Protein AF-A0A1W6MYZ0-F1 (afdb_monomer_lite)

Radius of gyration: 32.76 Å; chains: 1; bounding box: 99×48×84 Å

Secondary structure (DSSP, 8-state):
---------------------TT---THHHHHHHHHHHHHHHHHHHHHHHHH-GGGGS-EEE-HHHHHHHHHTT--HHHHHHHHTT-HHHHHHHHHHHHHHHHHHHHHHHHHHHHHHT--S--S--SHHHHHHHHHHHHHHHHGGG--HHHHHHHHHHHHHHHTT--PPPSSSS----EEE-HHHHHHHHHHHHHHHHHHHHHHHHHHHHHHHHHHHHTTSSPPPP--TTTTTHHHHHHHHHHHHHHSPPPPPPPP------------PPP-----HHHHHHHHHT--TT--HHHHHHHHHHHHHHHSGGGT--HHHHHHHHHHHHHHHH--

Structure (mmCIF, N/CA/C/O backbone):
data_AF-A0A1W6MYZ0-F1
#
_entry.id   AF-A0A1W6MYZ0-F1
#
loop_
_atom_site.group_PDB
_atom_site.id
_atom_site.type_symbol
_atom_site.label_atom_id
_atom_site.label_alt_id
_atom_site.label_comp_id
_atom_site.label_asym_id
_atom_site.label_entity_id
_atom_site.label_seq_id
_atom_site.pdbx_PDB_ins_code
_atom_site.Cartn_x
_atom_site.Cartn_y
_atom_site.Cartn_z
_atom_site.occupancy
_atom_site.B_iso_or_equiv
_atom_site.auth_seq_id
_atom_site.auth_comp_id
_atom_site.auth_asym_id
_atom_site.auth_atom_id
_atom_site.pdbx_PDB_model_num
ATOM 1 N N . MET A 1 1 ? 13.222 -38.030 -34.037 1.00 37.06 1 MET A N 1
ATOM 2 C CA . MET A 1 1 ? 12.438 -36.934 -33.425 1.00 37.06 1 MET A CA 1
ATOM 3 C C . MET A 1 1 ? 13.026 -36.605 -32.057 1.00 37.06 1 MET A C 1
ATOM 5 O O . MET A 1 1 ? 12.883 -37.404 -31.143 1.00 37.06 1 MET A O 1
ATOM 9 N N . ARG A 1 2 ? 13.749 -35.486 -31.918 1.00 34.75 2 ARG A N 1
ATOM 10 C CA . ARG A 1 2 ? 14.227 -34.979 -30.619 1.00 34.75 2 ARG A CA 1
ATOM 11 C C . ARG A 1 2 ? 13.466 -33.688 -30.323 1.00 34.75 2 ARG A C 1
ATOM 13 O O . ARG A 1 2 ? 13.455 -32.794 -31.161 1.00 34.75 2 ARG A O 1
ATOM 20 N N . ARG A 1 3 ? 12.776 -33.634 -29.181 1.00 27.66 3 ARG A N 1
ATOM 21 C CA . ARG A 1 3 ? 12.010 -32.456 -28.747 1.00 27.66 3 ARG A CA 1
ATOM 22 C C . ARG A 1 3 ? 12.970 -31.279 -28.505 1.00 27.66 3 ARG A C 1
ATOM 24 O O . ARG A 1 3 ? 14.010 -31.505 -27.885 1.00 27.66 3 ARG A O 1
ATOM 31 N N . PRO A 1 4 ? 12.649 -30.052 -28.949 1.00 31.84 4 PRO A N 1
ATOM 32 C CA . PRO A 1 4 ? 13.433 -28.876 -28.603 1.00 31.84 4 PRO A CA 1
ATOM 33 C C . PRO A 1 4 ? 13.243 -28.581 -27.113 1.00 31.84 4 PRO A C 1
ATOM 35 O O . PRO A 1 4 ? 12.151 -28.247 -26.655 1.00 31.84 4 PRO A O 1
ATOM 38 N N . THR A 1 5 ? 14.308 -28.742 -26.335 1.00 27.55 5 THR A N 1
ATOM 39 C CA . THR A 1 5 ? 14.360 -28.288 -24.947 1.00 27.55 5 THR A CA 1
ATOM 40 C C . THR A 1 5 ? 14.489 -26.768 -24.970 1.00 27.55 5 THR A C 1
ATOM 42 O O . THR A 1 5 ? 15.578 -26.237 -25.174 1.00 27.55 5 THR A O 1
ATOM 45 N N . ILE A 1 6 ? 13.375 -26.057 -24.795 1.00 31.83 6 ILE A N 1
ATOM 46 C CA . ILE A 1 6 ? 13.386 -24.610 -24.563 1.00 31.83 6 ILE A CA 1
ATOM 47 C C . ILE A 1 6 ? 14.064 -24.388 -23.207 1.00 31.83 6 ILE A C 1
ATOM 49 O O . ILE A 1 6 ? 13.475 -24.623 -22.152 1.00 31.83 6 ILE A O 1
ATOM 53 N N . ARG A 1 7 ? 15.338 -23.991 -23.229 1.00 24.92 7 ARG A N 1
ATOM 54 C CA . ARG A 1 7 ? 16.054 -23.544 -22.034 1.00 24.92 7 ARG A CA 1
ATOM 55 C C . ARG A 1 7 ? 15.722 -22.076 -21.803 1.00 24.92 7 ARG A C 1
ATOM 57 O O . ARG A 1 7 ? 16.314 -21.194 -22.414 1.00 24.92 7 ARG A O 1
ATOM 64 N N . PHE A 1 8 ? 14.787 -21.820 -20.895 1.00 28.44 8 PHE A N 1
ATOM 65 C CA . PHE A 1 8 ? 14.655 -20.505 -20.282 1.00 28.44 8 PHE A CA 1
ATOM 66 C C . PHE A 1 8 ? 15.886 -20.270 -19.403 1.00 28.44 8 PHE A C 1
ATOM 68 O O . PHE A 1 8 ? 15.996 -20.823 -18.309 1.00 28.44 8 PHE A O 1
ATOM 75 N N . HIS A 1 9 ? 16.834 -19.464 -19.878 1.00 32.06 9 HIS A N 1
ATOM 76 C CA . HIS A 1 9 ? 17.892 -18.929 -19.027 1.00 32.06 9 HIS A CA 1
ATOM 77 C C . HIS A 1 9 ? 17.285 -17.845 -18.125 1.00 32.06 9 HIS A C 1
ATOM 79 O O . HIS A 1 9 ? 17.383 -16.654 -18.393 1.00 32.06 9 HIS A O 1
ATOM 85 N N . LEU A 1 10 ? 16.604 -18.279 -17.059 1.00 34.00 10 LEU A N 1
ATOM 86 C CA . LEU A 1 10 ? 15.956 -17.403 -16.076 1.00 34.00 10 LEU A CA 1
ATOM 87 C C . LEU A 1 10 ? 16.961 -16.711 -15.128 1.00 34.00 10 LEU A C 1
ATOM 89 O O . LEU A 1 10 ? 16.568 -15.881 -14.316 1.00 34.00 10 LEU A O 1
ATOM 93 N N . PHE A 1 11 ? 18.250 -17.047 -15.226 1.00 37.31 11 PHE A N 1
ATOM 94 C CA . PHE A 1 11 ? 19.331 -16.496 -14.414 1.00 37.31 11 PHE A CA 1
ATOM 95 C C . PHE A 1 11 ? 20.636 -16.482 -15.219 1.00 37.31 11 PHE A C 1
ATOM 97 O O . PHE A 1 11 ? 21.408 -17.437 -15.164 1.00 37.31 11 PHE A O 1
ATOM 104 N N . ASP A 1 12 ? 20.901 -15.401 -15.949 1.00 32.12 12 ASP A N 1
ATOM 105 C CA . ASP A 1 12 ? 22.284 -14.986 -16.196 1.00 32.12 12 ASP A CA 1
ATOM 106 C C . ASP A 1 12 ? 22.582 -13.797 -15.280 1.00 32.12 12 ASP A C 1
ATOM 108 O O . ASP A 1 12 ? 22.450 -12.625 -15.634 1.00 32.12 12 ASP A O 1
ATOM 112 N N . SER A 1 13 ? 22.882 -14.109 -14.019 1.00 39.22 13 SER A N 1
ATOM 113 C CA . SER A 1 13 ? 23.504 -13.158 -13.111 1.00 39.22 13 SER A CA 1
ATOM 114 C C . SER A 1 13 ? 24.981 -13.081 -13.478 1.00 39.22 13 SER A C 1
ATOM 116 O O . SER A 1 13 ? 25.824 -13.782 -12.913 1.00 39.22 13 SER A O 1
ATOM 118 N N . GLY A 1 14 ? 25.298 -12.203 -14.434 1.00 31.38 14 GLY A N 1
ATOM 119 C CA . GLY A 1 14 ? 26.668 -11.773 -14.670 1.00 31.38 14 GLY A CA 1
ATOM 120 C C . GLY A 1 14 ? 27.321 -11.478 -13.321 1.00 31.38 14 GLY A C 1
ATOM 121 O O . GLY A 1 14 ? 26.822 -10.657 -12.548 1.00 31.38 14 GLY A O 1
ATOM 122 N N . ARG A 1 15 ? 28.387 -12.220 -12.997 1.00 36.25 15 ARG A N 1
ATOM 123 C CA . ARG A 1 15 ? 29.128 -12.135 -11.731 1.00 36.25 15 ARG A CA 1
ATOM 124 C C . ARG A 1 15 ? 29.893 -10.809 -11.643 1.00 36.25 15 ARG A C 1
ATOM 126 O O . ARG A 1 15 ? 31.119 -10.788 -11.611 1.00 36.25 15 ARG A O 1
ATOM 133 N N . GLY A 1 16 ? 29.178 -9.692 -11.597 1.00 33.19 16 GLY A N 1
ATOM 134 C CA . GLY A 1 16 ? 29.692 -8.432 -11.092 1.00 33.19 16 GLY A CA 1
ATOM 135 C C . GLY A 1 16 ? 29.691 -8.520 -9.574 1.00 33.19 16 GLY A C 1
ATOM 136 O O . GLY A 1 16 ? 28.637 -8.690 -8.962 1.00 33.19 16 GLY A O 1
ATOM 137 N N . ARG A 1 17 ? 30.872 -8.460 -8.953 1.00 33.59 17 ARG A N 1
ATOM 138 C CA . ARG A 1 17 ? 30.986 -8.319 -7.497 1.00 33.59 17 ARG A CA 1
ATOM 139 C C . ARG A 1 17 ? 30.098 -7.148 -7.077 1.00 33.59 17 ARG A C 1
ATOM 141 O O . ARG A 1 17 ? 30.261 -6.049 -7.598 1.00 33.59 17 ARG A O 1
ATOM 148 N N . LEU A 1 18 ? 29.176 -7.396 -6.149 1.00 36.03 18 LEU A N 1
ATOM 149 C CA . LEU A 1 18 ? 28.410 -6.373 -5.441 1.00 36.03 18 LEU A CA 1
ATOM 150 C C . LEU A 1 18 ? 29.384 -5.528 -4.608 1.00 36.03 18 LEU A C 1
ATOM 152 O O . LEU A 1 18 ? 29.520 -5.708 -3.402 1.00 36.03 18 LEU A O 1
ATOM 156 N N . ALA A 1 19 ? 30.117 -4.635 -5.267 1.00 29.47 19 ALA A N 1
ATOM 157 C CA . ALA A 1 19 ? 30.838 -3.568 -4.610 1.00 29.47 19 ALA A CA 1
ATOM 158 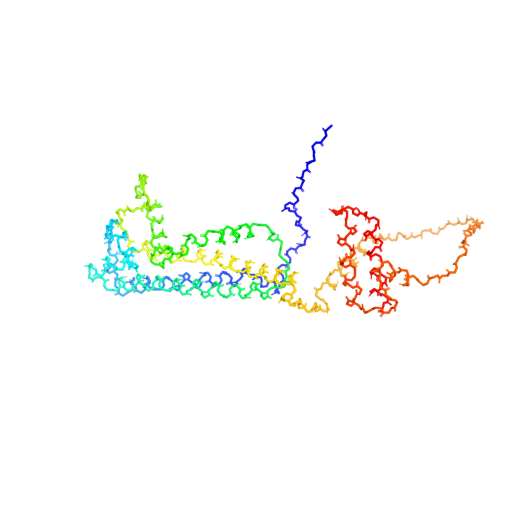C C . ALA A 1 19 ? 29.787 -2.550 -4.154 1.00 29.47 19 ALA A C 1
ATOM 160 O O . ALA A 1 19 ? 29.306 -1.729 -4.936 1.00 29.47 19 ALA A O 1
ATOM 161 N N . LEU A 1 20 ? 29.391 -2.646 -2.885 1.00 33.94 20 LEU A N 1
ATOM 162 C CA . LEU A 1 20 ? 28.635 -1.615 -2.176 1.00 33.94 20 LEU A CA 1
ATOM 163 C C . LEU A 1 20 ? 29.551 -0.397 -1.972 1.00 33.94 20 LEU A C 1
ATOM 165 O O . LEU A 1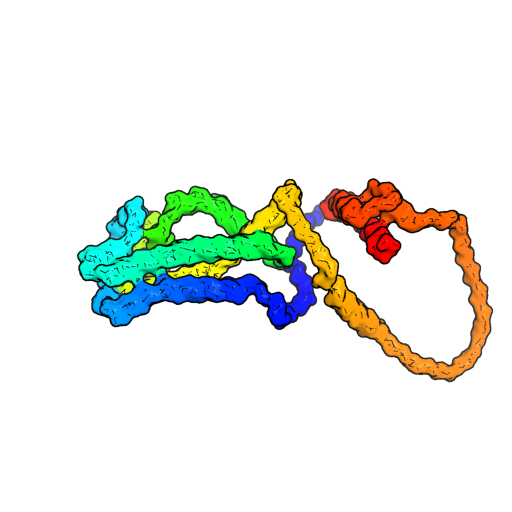 20 ? 30.059 -0.152 -0.883 1.00 33.94 20 LEU A O 1
ATOM 169 N N . GLY A 1 21 ? 29.834 0.325 -3.056 1.00 28.34 21 GLY A N 1
ATOM 170 C CA . GLY A 1 21 ? 30.495 1.623 -3.000 1.00 28.34 21 GLY A CA 1
ATOM 171 C C . GLY A 1 21 ? 29.530 2.706 -2.492 1.00 28.34 21 GLY A C 1
ATOM 172 O O . GLY A 1 21 ? 28.319 2.585 -2.670 1.00 28.34 21 GLY A O 1
ATOM 173 N N . PRO A 1 22 ? 30.024 3.813 -1.915 1.00 37.09 22 PRO A N 1
ATOM 174 C CA . PRO A 1 22 ? 29.192 4.868 -1.317 1.00 37.09 22 PRO A CA 1
ATOM 175 C C . PRO A 1 22 ? 28.243 5.589 -2.303 1.00 37.09 22 PRO A C 1
ATOM 177 O O . PRO A 1 22 ? 27.350 6.323 -1.878 1.00 37.09 22 PRO A O 1
ATOM 180 N N . SER A 1 23 ? 28.381 5.350 -3.613 1.00 39.16 23 SER A N 1
ATOM 181 C CA . SER A 1 23 ? 27.488 5.835 -4.676 1.00 39.16 23 SER A CA 1
ATOM 182 C C . SER A 1 23 ? 26.360 4.855 -5.052 1.00 39.16 23 SER A C 1
ATOM 184 O O . SER A 1 23 ? 25.507 5.185 -5.877 1.00 39.16 23 SER A O 1
ATOM 186 N N . SER A 1 24 ? 26.273 3.677 -4.419 1.00 43.06 24 SER A N 1
ATOM 187 C CA . SER A 1 24 ? 25.188 2.705 -4.605 1.00 43.06 24 SER A CA 1
ATOM 188 C C . SER A 1 24 ? 23.969 3.009 -3.724 1.00 43.06 24 SER A C 1
ATOM 190 O O . SER A 1 24 ? 23.415 2.110 -3.085 1.00 43.06 24 SER A O 1
ATOM 192 N N . ARG A 1 25 ? 23.507 4.266 -3.668 1.00 50.62 25 ARG A N 1
ATOM 193 C CA . ARG A 1 25 ? 22.223 4.605 -3.020 1.00 50.62 25 ARG A CA 1
ATOM 194 C C . ARG A 1 25 ? 21.059 4.128 -3.900 1.00 50.62 25 ARG A C 1
ATOM 196 O O . ARG A 1 25 ? 20.324 4.917 -4.492 1.00 50.62 25 ARG A O 1
ATOM 203 N N . GLY A 1 26 ? 20.944 2.808 -4.038 1.00 65.31 26 GLY A N 1
ATOM 204 C CA . GLY A 1 26 ? 19.862 2.126 -4.732 1.00 65.31 26 GLY A CA 1
ATOM 205 C C . GLY A 1 26 ? 18.510 2.389 -4.070 1.00 65.31 26 GLY A C 1
ATOM 206 O O . GLY A 1 26 ? 18.404 3.090 -3.066 1.00 65.31 26 GLY A O 1
ATOM 207 N N . VAL A 1 27 ? 17.455 1.795 -4.625 1.00 74.62 27 VAL A N 1
ATOM 208 C CA . VAL A 1 27 ? 16.079 1.920 -4.108 1.00 74.62 27 VAL A CA 1
ATOM 209 C C . VAL A 1 27 ? 15.908 1.400 -2.677 1.00 74.62 27 VAL A C 1
ATOM 211 O O . VAL A 1 27 ? 14.926 1.749 -2.043 1.00 74.62 27 VAL A O 1
ATOM 214 N N . GLY A 1 28 ? 16.868 0.651 -2.126 1.00 79.12 28 GLY A N 1
ATOM 215 C CA . GLY A 1 28 ? 16.792 0.111 -0.765 1.00 79.12 28 GLY A CA 1
ATOM 216 C C . GLY A 1 28 ? 16.613 1.174 0.325 1.00 79.12 28 GLY A C 1
ATOM 217 O O . GLY A 1 28 ? 15.603 1.162 1.014 1.00 79.12 28 GLY A O 1
ATOM 218 N N . LEU A 1 29 ? 17.551 2.120 0.456 1.00 85.00 29 LEU A N 1
ATOM 219 C CA . LEU A 1 29 ? 17.499 3.169 1.489 1.00 85.00 29 LEU A CA 1
ATOM 220 C C . LEU A 1 29 ? 16.231 4.052 1.460 1.00 85.00 29 LEU A C 1
ATOM 222 O O . LEU A 1 29 ? 15.625 4.254 2.508 1.00 85.00 29 LEU A O 1
ATOM 226 N N . PRO A 1 30 ? 15.800 4.610 0.313 1.00 87.31 30 PRO A N 1
ATOM 227 C CA . PRO A 1 30 ? 14.575 5.407 0.272 1.00 87.31 30 PRO A CA 1
ATOM 228 C C . PRO A 1 30 ? 13.334 4.553 0.547 1.00 87.31 30 PRO A C 1
ATOM 230 O O . PRO A 1 30 ? 12.378 5.061 1.118 1.00 87.31 30 PRO A O 1
ATOM 233 N N . LEU A 1 31 ? 13.332 3.274 0.154 1.00 88.81 31 LEU A N 1
ATOM 234 C CA . LEU A 1 31 ? 12.218 2.359 0.402 1.00 88.81 31 LEU A CA 1
ATOM 235 C C . LEU A 1 31 ? 12.082 2.077 1.889 1.00 88.81 31 LEU A C 1
ATOM 237 O O . LEU A 1 31 ? 10.980 2.187 2.425 1.00 88.81 31 LEU A O 1
ATOM 241 N N . THR A 1 32 ? 13.185 1.743 2.561 1.00 88.94 32 THR A N 1
ATOM 242 C CA . THR A 1 32 ? 13.167 1.492 4.004 1.00 88.94 32 THR A CA 1
ATOM 243 C C . THR A 1 32 ? 12.777 2.753 4.764 1.00 88.94 32 THR A C 1
ATOM 245 O O . THR A 1 32 ? 11.915 2.681 5.635 1.00 88.94 32 THR A O 1
ATOM 248 N N . ALA A 1 33 ? 13.320 3.914 4.379 1.00 92.25 33 ALA A N 1
ATOM 249 C CA . ALA A 1 33 ? 12.960 5.198 4.972 1.00 92.25 33 ALA A CA 1
ATOM 250 C C . ALA A 1 33 ? 11.468 5.526 4.795 1.00 92.25 33 ALA A C 1
ATOM 252 O O . ALA A 1 33 ? 10.804 5.857 5.771 1.00 92.25 33 ALA A O 1
ATOM 253 N N . ALA A 1 34 ? 10.919 5.387 3.584 1.00 91.56 34 ALA A N 1
ATOM 254 C CA . ALA A 1 34 ? 9.509 5.670 3.308 1.00 91.56 34 ALA A CA 1
ATOM 255 C C . ALA A 1 34 ? 8.562 4.710 4.046 1.00 91.56 34 ALA A C 1
ATOM 257 O O . ALA A 1 34 ? 7.561 5.140 4.616 1.00 91.56 34 ALA A O 1
ATOM 258 N N . SER A 1 35 ? 8.903 3.419 4.079 1.00 91.56 35 SER A N 1
ATOM 259 C CA . SER A 1 35 ? 8.099 2.392 4.755 1.00 91.56 35 SER A CA 1
ATOM 260 C C . SER A 1 35 ? 8.078 2.606 6.270 1.00 91.56 35 SER A C 1
ATOM 262 O O . SER A 1 35 ? 7.018 2.548 6.892 1.00 91.56 35 SER A O 1
ATOM 264 N N . LEU A 1 36 ? 9.238 2.910 6.861 1.00 94.31 36 LEU A N 1
ATOM 265 C CA . LEU A 1 36 ? 9.363 3.197 8.288 1.00 94.31 36 LEU A CA 1
ATOM 266 C C . LEU A 1 36 ? 8.679 4.519 8.658 1.00 94.31 36 LEU A C 1
ATOM 268 O O . LEU A 1 36 ? 7.964 4.569 9.655 1.00 94.31 36 LEU A O 1
ATOM 272 N N . ALA A 1 37 ? 8.828 5.559 7.834 1.00 95.00 37 ALA A N 1
ATOM 273 C CA . ALA A 1 37 ? 8.149 6.835 8.034 1.00 95.00 37 ALA A CA 1
ATOM 274 C C . ALA A 1 37 ? 6.622 6.675 8.022 1.00 95.00 37 ALA A C 1
ATOM 276 O O . ALA A 1 37 ? 5.955 7.198 8.914 1.00 95.00 37 ALA A O 1
ATOM 277 N N . LEU A 1 38 ? 6.063 5.909 7.073 1.00 94.94 38 LEU A N 1
ATOM 278 C CA . LEU A 1 38 ? 4.624 5.642 7.062 1.00 94.94 38 LEU A CA 1
ATOM 279 C C . LEU A 1 38 ? 4.188 4.821 8.277 1.00 94.94 38 LEU A C 1
ATOM 281 O O . LEU A 1 38 ? 3.188 5.158 8.904 1.00 94.94 38 LEU A O 1
ATOM 285 N N . GLY A 1 39 ? 4.942 3.778 8.634 1.00 93.31 39 GLY A N 1
ATOM 286 C CA . GLY A 1 39 ? 4.666 2.971 9.823 1.00 93.31 39 GLY A CA 1
ATOM 287 C C . GLY A 1 39 ? 4.591 3.818 11.093 1.00 93.31 39 GLY A C 1
ATOM 288 O O . GLY A 1 39 ? 3.619 3.724 11.838 1.00 93.31 39 GLY A O 1
ATOM 289 N N . LEU A 1 40 ? 5.568 4.705 11.304 1.00 95.75 40 LEU A N 1
ATOM 290 C CA . LEU A 1 40 ? 5.588 5.631 12.440 1.00 95.75 40 LEU A CA 1
ATOM 291 C C . LEU A 1 40 ? 4.430 6.636 12.395 1.00 95.75 40 LEU A C 1
ATOM 293 O O . LEU A 1 40 ? 3.793 6.877 13.419 1.00 95.75 40 LEU A O 1
ATOM 297 N N . ALA A 1 41 ? 4.115 7.187 11.219 1.00 96.31 41 ALA A N 1
ATOM 298 C CA . ALA A 1 41 ? 2.998 8.115 11.060 1.00 96.31 41 ALA A CA 1
ATOM 299 C C . ALA A 1 41 ? 1.648 7.450 11.382 1.00 96.31 41 ALA A C 1
ATOM 301 O O . ALA A 1 41 ? 0.810 8.046 12.056 1.00 96.31 41 ALA A O 1
ATOM 302 N N . VAL A 1 42 ? 1.444 6.198 10.959 1.00 94.56 42 VAL A N 1
ATOM 303 C CA . VAL A 1 42 ? 0.240 5.412 11.283 1.00 94.56 42 VAL A CA 1
ATOM 304 C C . VAL A 1 42 ? 0.243 4.956 12.748 1.00 94.56 42 VAL A C 1
ATOM 306 O O . VAL A 1 42 ? -0.822 4.780 13.336 1.00 94.56 42 VAL A O 1
ATOM 309 N N . LEU A 1 43 ? 1.406 4.805 13.383 1.00 94.62 43 LEU A N 1
ATOM 310 C CA . LEU A 1 43 ? 1.507 4.493 14.811 1.00 94.62 43 LEU A CA 1
ATOM 311 C C . LEU A 1 43 ? 1.185 5.705 15.705 1.00 94.62 43 LEU A C 1
ATOM 313 O O . LEU A 1 43 ? 0.710 5.530 16.825 1.00 94.62 43 LEU A O 1
ATOM 317 N N . ALA A 1 44 ? 1.392 6.935 15.230 1.00 96.19 44 ALA A N 1
ATOM 318 C CA . ALA A 1 44 ? 1.227 8.141 16.044 1.00 96.19 44 ALA A CA 1
ATOM 319 C C . ALA A 1 44 ? -0.173 8.297 16.689 1.00 96.19 44 ALA A C 1
ATOM 321 O O . ALA A 1 44 ? -0.225 8.561 17.892 1.00 96.19 44 ALA A O 1
ATOM 322 N N . PRO A 1 45 ? -1.308 8.061 15.992 1.00 95.69 45 PRO A N 1
ATOM 323 C CA . PRO A 1 45 ? -2.629 8.093 16.625 1.00 95.69 45 PRO A CA 1
ATOM 324 C C . PRO A 1 45 ? -2.803 7.060 17.746 1.00 95.69 45 PRO A C 1
ATOM 326 O O . PRO A 1 45 ? -3.472 7.341 18.735 1.00 95.69 45 PRO A O 1
ATOM 329 N N . PHE A 1 46 ? -2.182 5.881 17.630 1.00 93.44 46 PHE A N 1
ATOM 330 C CA . PHE A 1 46 ? -2.206 4.875 18.696 1.00 93.44 46 PHE A CA 1
ATOM 331 C C . PHE A 1 46 ? -1.476 5.368 19.943 1.00 93.44 46 PHE A C 1
ATOM 333 O O . PHE A 1 46 ? -2.025 5.306 21.042 1.00 93.44 46 PHE A O 1
ATOM 340 N N . LEU A 1 47 ? -0.260 5.894 19.767 1.00 94.12 47 LEU A N 1
ATOM 341 C CA . LEU A 1 47 ? 0.526 6.453 20.868 1.00 94.12 47 LEU A CA 1
ATOM 342 C C . LEU A 1 47 ? -0.218 7.610 21.539 1.00 94.12 47 LEU A C 1
ATOM 344 O O . LEU A 1 47 ? -0.233 7.701 22.763 1.00 94.12 47 LEU A O 1
ATOM 348 N N . PHE A 1 48 ? -0.901 8.445 20.752 1.00 95.94 48 PHE A N 1
ATOM 349 C CA . PHE A 1 48 ? -1.732 9.518 21.282 1.00 95.94 48 PHE A CA 1
ATOM 350 C C . PHE A 1 48 ? -2.852 8.989 22.188 1.00 95.94 48 PHE A C 1
ATOM 352 O O . PHE A 1 48 ? -2.989 9.472 23.311 1.00 95.94 48 PHE A O 1
ATOM 359 N N . VAL A 1 49 ? -3.612 7.971 21.766 1.00 94.56 49 VAL A N 1
ATOM 360 C CA . VAL A 1 49 ? -4.658 7.352 22.608 1.00 94.56 49 VAL A CA 1
ATOM 361 C C . VAL A 1 49 ? -4.047 6.713 23.855 1.00 94.56 49 VAL A C 1
ATOM 363 O O . VAL A 1 49 ? -4.577 6.877 24.953 1.00 94.56 49 VAL A O 1
ATOM 366 N N . LEU A 1 50 ? -2.920 6.011 23.705 1.00 93.31 50 LEU A N 1
ATOM 367 C CA . LEU A 1 50 ? -2.239 5.331 24.806 1.00 93.31 50 LEU A CA 1
ATOM 368 C C . LEU A 1 50 ? -1.828 6.308 25.919 1.00 93.31 50 LEU A C 1
ATOM 370 O O . LEU A 1 50 ? -1.916 5.959 27.096 1.00 93.31 50 LEU A O 1
ATOM 374 N N . LEU A 1 51 ? -1.412 7.520 25.543 1.00 95.12 51 LEU A N 1
ATOM 375 C CA . LEU A 1 51 ? -0.962 8.563 26.465 1.00 95.12 51 LEU A CA 1
ATOM 376 C C . LEU A 1 51 ? -2.103 9.444 26.999 1.00 95.12 51 LEU A C 1
ATOM 378 O O . LEU A 1 51 ? -2.062 9.835 28.161 1.00 95.12 51 LEU A O 1
ATOM 382 N N . SER A 1 52 ? -3.113 9.760 26.180 1.00 95.44 52 SER A N 1
ATOM 383 C CA . SER A 1 52 ? -4.163 10.740 26.523 1.00 95.44 52 SER A CA 1
ATOM 384 C C . SER A 1 52 ? -5.483 10.124 26.997 1.00 95.44 52 SER A C 1
ATOM 386 O O . SER A 1 52 ? -6.193 10.736 27.790 1.00 95.44 52 SER A O 1
ATOM 388 N N . ALA A 1 53 ? -5.819 8.915 26.541 1.00 94.00 53 ALA A N 1
ATOM 389 C CA . ALA A 1 53 ? -7.143 8.318 26.716 1.00 94.00 53 ALA A CA 1
ATOM 390 C C . ALA A 1 53 ? -7.075 6.793 26.906 1.00 94.00 53 ALA A C 1
ATOM 392 O O . ALA A 1 53 ? -7.898 6.046 26.381 1.00 94.00 53 ALA A O 1
ATOM 393 N N . ARG A 1 54 ? -6.109 6.302 27.697 1.00 92.81 54 ARG A N 1
ATOM 394 C CA . ARG A 1 54 ? -5.857 4.857 27.886 1.00 92.81 54 ARG A CA 1
ATOM 395 C C . ARG A 1 54 ? -7.102 4.048 28.275 1.00 92.81 54 ARG A C 1
ATOM 397 O O . ARG A 1 54 ? -7.213 2.887 27.897 1.00 92.81 54 ARG A O 1
ATOM 404 N N . ARG A 1 55 ? -8.044 4.649 29.011 1.00 91.69 55 ARG A N 1
ATOM 405 C CA . ARG A 1 55 ? -9.310 4.006 29.416 1.00 91.69 55 ARG A CA 1
ATOM 406 C C . ARG A 1 55 ? -10.204 3.643 28.225 1.00 91.69 55 ARG A C 1
ATOM 408 O O . ARG A 1 55 ? -10.966 2.687 28.315 1.00 91.69 55 ARG A O 1
ATOM 415 N N . GLU A 1 56 ? -10.089 4.357 27.106 1.00 92.00 56 GLU A N 1
ATOM 416 C CA . GLU A 1 56 ? -10.863 4.080 25.892 1.00 92.00 56 GLU A CA 1
ATOM 417 C C . GLU A 1 56 ? -10.387 2.818 25.154 1.00 92.00 56 GLU A C 1
ATOM 419 O O . GLU A 1 56 ? -11.147 2.250 24.370 1.00 92.00 56 GLU A O 1
ATOM 424 N N . LEU A 1 57 ? -9.181 2.313 25.451 1.00 87.25 57 LEU A N 1
ATOM 425 C CA . LEU A 1 57 ? -8.617 1.086 24.866 1.00 87.25 57 LEU A CA 1
ATOM 426 C C . LEU A 1 57 ? -9.240 -0.210 25.415 1.00 87.25 57 LEU A C 1
ATOM 428 O O . LEU A 1 57 ? -8.747 -1.294 25.123 1.00 87.25 57 LEU A O 1
ATOM 432 N N . ALA A 1 58 ? -10.314 -0.135 26.204 1.00 85.56 58 ALA A N 1
ATOM 433 C CA . ALA A 1 58 ? -11.078 -1.320 26.585 1.00 85.56 58 ALA A CA 1
ATOM 434 C C . ALA A 1 58 ? -11.582 -2.075 25.340 1.00 85.56 58 ALA A C 1
ATOM 436 O O . ALA A 1 58 ? -11.777 -1.477 24.281 1.00 85.56 58 ALA A O 1
ATOM 437 N N . ALA A 1 59 ? -11.851 -3.378 25.465 1.00 82.56 59 ALA A N 1
ATOM 438 C CA . ALA A 1 59 ? -12.329 -4.192 24.347 1.00 82.56 59 ALA A CA 1
ATOM 439 C C . ALA A 1 59 ? -13.503 -3.519 23.606 1.00 82.56 59 ALA A C 1
ATOM 441 O O . ALA A 1 59 ? -14.415 -2.952 24.227 1.00 82.56 59 ALA A O 1
ATOM 442 N N . LEU A 1 60 ? -13.446 -3.553 22.274 1.00 80.62 60 LEU A N 1
ATOM 443 C CA . LEU A 1 60 ? -14.468 -3.000 21.393 1.00 80.62 60 LEU A CA 1
ATOM 444 C C . LEU A 1 60 ? -15.173 -4.160 20.692 1.00 80.62 60 LEU A C 1
ATOM 446 O O . LEU A 1 60 ? -14.516 -5.018 20.103 1.00 80.62 60 LEU A O 1
ATOM 450 N N . ALA A 1 61 ? -16.501 -4.202 20.784 1.00 78.31 61 ALA A N 1
ATOM 451 C CA . ALA A 1 61 ? -17.309 -5.174 20.063 1.00 78.31 61 ALA A CA 1
ATOM 452 C C . ALA A 1 61 ? -17.789 -4.539 18.758 1.00 78.31 61 ALA A C 1
ATOM 454 O O . ALA A 1 61 ? -18.443 -3.498 18.778 1.00 78.31 61 ALA A O 1
ATOM 455 N N . VAL A 1 62 ? -17.461 -5.169 17.634 1.00 78.00 62 VAL A N 1
ATOM 456 C CA . VAL A 1 62 ? -17.972 -4.781 16.319 1.00 78.00 62 VAL A CA 1
ATOM 457 C C . VAL A 1 62 ? -18.804 -5.941 15.792 1.00 78.00 62 VAL A C 1
ATOM 459 O O . VAL A 1 62 ? -18.266 -7.027 15.574 1.00 78.00 62 VAL A O 1
ATOM 462 N N . ASP A 1 63 ? -20.109 -5.719 15.621 1.00 77.94 63 ASP A N 1
ATOM 463 C CA . ASP A 1 63 ? -20.993 -6.706 15.001 1.00 77.94 63 ASP A CA 1
ATOM 464 C C . ASP A 1 63 ? -20.661 -6.839 13.503 1.00 77.94 63 ASP A C 1
ATOM 466 O O . ASP A 1 63 ? -20.659 -5.837 12.782 1.00 77.94 63 ASP A O 1
ATOM 470 N N . PRO A 1 64 ? -20.390 -8.059 13.021 1.00 72.50 64 PRO A N 1
ATOM 471 C CA . PRO A 1 64 ? -20.185 -8.362 11.618 1.00 72.50 64 PRO A CA 1
ATOM 472 C C . PRO A 1 64 ? -21.222 -7.793 10.652 1.00 72.50 64 PRO A C 1
ATOM 474 O O . PRO A 1 64 ? -20.872 -7.094 9.698 1.00 72.50 64 PRO A O 1
ATOM 477 N N . ALA A 1 65 ? -22.500 -8.080 10.890 1.00 75.31 65 ALA A N 1
ATOM 478 C CA . ALA A 1 65 ? -23.558 -7.690 9.966 1.00 75.31 65 ALA A CA 1
ATOM 479 C C . ALA A 1 65 ? -23.643 -6.160 9.869 1.00 75.31 65 ALA A C 1
ATOM 481 O O . ALA A 1 65 ? -23.740 -5.598 8.776 1.00 75.31 65 ALA A O 1
ATOM 482 N N . HIS A 1 66 ? -23.496 -5.483 11.009 1.00 82.19 66 HIS A N 1
ATOM 483 C CA . HIS A 1 66 ? -23.400 -4.032 11.066 1.00 82.19 66 HIS A CA 1
ATOM 484 C C . HIS A 1 66 ? -22.134 -3.473 10.389 1.00 82.19 66 HIS A C 1
ATOM 486 O O . HIS A 1 66 ? -22.193 -2.465 9.691 1.00 82.19 66 HIS A O 1
ATOM 492 N N . ALA A 1 67 ? -20.979 -4.126 10.529 1.00 81.12 67 ALA A N 1
ATOM 493 C CA . ALA A 1 67 ? -19.750 -3.690 9.868 1.00 81.12 67 ALA A CA 1
ATOM 494 C C . ALA A 1 67 ? -19.861 -3.747 8.338 1.00 81.12 67 ALA A C 1
ATOM 496 O O . ALA A 1 67 ? -19.405 -2.828 7.658 1.00 81.12 67 ALA A O 1
ATOM 497 N N . ALA A 1 68 ? -20.483 -4.797 7.796 1.00 79.69 68 ALA A N 1
ATOM 498 C CA . ALA A 1 68 ? -20.681 -4.943 6.358 1.00 79.69 68 ALA A CA 1
ATOM 499 C C . ALA A 1 68 ? -21.542 -3.806 5.781 1.00 79.69 68 ALA A C 1
ATOM 501 O O . ALA A 1 68 ? -21.147 -3.191 4.790 1.00 79.69 68 ALA A O 1
ATOM 502 N N . SER A 1 69 ? -22.652 -3.457 6.440 1.00 85.44 69 SER A N 1
ATOM 503 C CA . SER A 1 69 ? -23.520 -2.360 5.991 1.00 85.44 69 SER A CA 1
ATOM 504 C C . SER A 1 69 ? -22.830 -0.994 6.077 1.00 85.44 69 SER A C 1
ATOM 506 O O . SER A 1 69 ? -22.939 -0.177 5.161 1.00 85.44 69 SER A O 1
ATOM 508 N N . LEU A 1 70 ? -22.021 -0.753 7.115 1.00 85.62 70 LEU A N 1
ATOM 509 C CA . LEU A 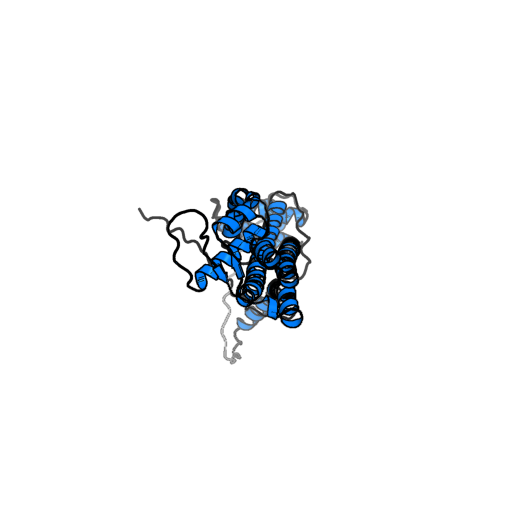1 70 ? -21.211 0.464 7.218 1.00 85.62 70 LEU A CA 1
ATOM 510 C C . LEU A 1 70 ? -20.198 0.595 6.070 1.00 85.62 70 LEU A C 1
ATOM 512 O O . LEU A 1 70 ? -19.979 1.698 5.567 1.00 85.62 70 LEU A O 1
ATOM 516 N N . LEU A 1 71 ? -19.610 -0.511 5.609 1.00 83.00 71 LEU A N 1
ATOM 517 C CA . LEU A 1 71 ? -18.662 -0.509 4.488 1.00 83.00 71 LEU A CA 1
ATOM 518 C C . LEU A 1 71 ? -19.317 -0.264 3.128 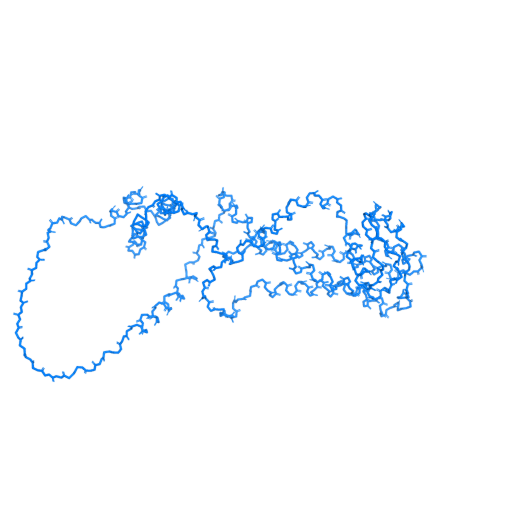1.00 83.00 71 LEU A C 1
ATOM 520 O O . LEU A 1 71 ? -18.639 0.212 2.212 1.00 83.00 71 LEU A O 1
ATOM 524 N N . GLU A 1 72 ? -20.598 -0.594 2.968 1.00 84.44 72 GLU A N 1
ATOM 525 C CA . GLU A 1 72 ? -21.388 -0.190 1.797 1.00 84.44 72 GLU A CA 1
ATOM 526 C C . GLU A 1 72 ? -21.631 1.318 1.782 1.00 84.44 72 GLU A C 1
ATOM 528 O O . GLU A 1 72 ? -21.584 1.939 0.725 1.00 84.44 72 GLU A O 1
ATOM 533 N N . LEU A 1 73 ? -21.756 1.927 2.961 1.00 87.44 73 LEU A N 1
ATOM 534 C CA . LEU A 1 73 ? -21.891 3.373 3.140 1.00 87.44 73 LEU A CA 1
ATOM 535 C C . LEU A 1 73 ? -20.547 4.122 3.180 1.00 87.44 73 LEU A C 1
ATOM 537 O O . LEU A 1 73 ? -20.514 5.299 3.534 1.00 87.44 73 LEU A O 1
ATOM 541 N N . HIS A 1 74 ? -19.430 3.460 2.859 1.00 84.50 74 HIS A N 1
ATOM 542 C CA . HIS A 1 74 ? -18.077 4.027 2.956 1.00 84.50 74 HIS A CA 1
ATOM 543 C C . HIS A 1 74 ? -17.715 4.563 4.358 1.00 84.50 74 HIS A C 1
ATOM 545 O O . HIS A 1 74 ? -16.882 5.462 4.500 1.00 84.50 74 HIS A O 1
ATOM 551 N N . LYS A 1 75 ? -18.301 3.992 5.414 1.00 86.75 75 LYS A N 1
ATOM 552 C CA . LYS A 1 75 ? -18.002 4.314 6.814 1.00 86.75 75 LYS A CA 1
ATOM 553 C C . LYS A 1 75 ? -17.027 3.302 7.411 1.00 86.75 75 LYS A C 1
ATOM 555 O O . LYS A 1 75 ? -16.942 2.161 6.966 1.00 86.75 75 LYS A O 1
ATOM 560 N N . SER A 1 76 ? -16.251 3.739 8.404 1.00 86.19 76 SER A N 1
ATOM 561 C CA . SER A 1 76 ? -15.305 2.868 9.112 1.00 86.19 76 SER A CA 1
ATOM 562 C C . SER A 1 76 ? -16.011 2.169 10.281 1.00 86.19 76 SER A C 1
ATOM 564 O O . SER A 1 76 ? -16.449 2.863 11.200 1.00 86.19 76 SER A O 1
ATOM 566 N N . PRO A 1 77 ? -16.086 0.823 10.306 1.00 86.56 77 PRO A N 1
ATOM 567 C CA . PRO A 1 77 ? -16.759 0.097 11.385 1.00 86.56 77 PRO A CA 1
ATOM 568 C C . PRO A 1 77 ? -16.166 0.367 12.772 1.00 86.56 77 PRO A C 1
ATOM 570 O O . PRO A 1 77 ? -16.897 0.476 13.750 1.00 86.56 77 PRO A O 1
ATOM 573 N N . PHE A 1 78 ? -14.844 0.530 12.860 1.00 87.25 78 PHE A N 1
ATOM 574 C CA . PHE A 1 78 ? -14.150 0.785 14.125 1.00 87.25 78 PHE A CA 1
ATOM 575 C C . PHE A 1 78 ? -14.364 2.209 14.640 1.00 87.25 78 PHE A C 1
ATOM 577 O O . PHE A 1 78 ? -14.526 2.406 15.842 1.00 87.25 78 PHE A O 1
ATOM 584 N N . HIS A 1 79 ? -14.401 3.190 13.733 1.00 90.69 79 HIS A N 1
ATOM 585 C CA . HIS A 1 79 ? -14.757 4.565 14.077 1.00 90.69 79 HIS A CA 1
ATOM 586 C C . HIS A 1 79 ? -16.178 4.632 14.646 1.00 90.69 79 HIS A C 1
ATOM 588 O O . HIS A 1 79 ? -16.373 5.171 15.730 1.00 90.69 79 HIS A O 1
ATOM 594 N N . GLU A 1 80 ? -17.151 4.053 13.937 1.00 91.12 80 GLU A N 1
ATOM 595 C CA . GLU A 1 80 ? -18.562 4.082 14.341 1.00 91.12 80 GLU A CA 1
ATOM 596 C C . GLU A 1 80 ? -18.789 3.330 15.656 1.00 91.12 80 GLU A C 1
ATOM 598 O O . GLU A 1 80 ? -19.459 3.842 16.549 1.00 91.12 80 GLU A O 1
ATOM 603 N N . ALA A 1 81 ? -18.164 2.162 15.837 1.00 87.94 81 ALA A N 1
ATOM 604 C CA . ALA A 1 81 ? -18.266 1.409 17.085 1.00 87.94 81 ALA A CA 1
ATOM 605 C C . ALA A 1 81 ? -17.650 2.160 18.279 1.00 87.94 81 ALA A C 1
ATOM 607 O O . ALA A 1 81 ? -18.222 2.165 19.370 1.00 87.94 81 ALA A O 1
ATOM 608 N N . ALA A 1 82 ? -16.501 2.821 18.093 1.00 90.25 82 ALA A N 1
ATOM 609 C CA . ALA A 1 82 ? -15.896 3.641 19.141 1.00 90.25 82 ALA A CA 1
ATOM 610 C C . ALA A 1 82 ? -16.759 4.874 19.466 1.00 90.25 82 ALA A C 1
ATOM 612 O O . ALA A 1 82 ? -16.985 5.169 20.641 1.00 90.25 82 ALA A O 1
ATOM 613 N N . ALA A 1 83 ? -17.297 5.547 18.444 1.00 92.19 83 ALA A N 1
ATOM 614 C CA . ALA A 1 83 ? -18.168 6.708 18.604 1.00 92.19 83 ALA A CA 1
ATOM 615 C C . ALA A 1 83 ? -19.478 6.353 19.328 1.00 92.19 83 ALA A C 1
ATOM 617 O O . ALA A 1 83 ? -19.846 7.031 20.285 1.00 92.19 83 ALA A O 1
ATOM 618 N N . ALA A 1 84 ? -20.131 5.251 18.944 1.00 89.44 84 ALA A N 1
ATOM 619 C CA . ALA A 1 84 ? -21.338 4.748 19.603 1.00 89.44 84 ALA A CA 1
ATOM 620 C C . ALA A 1 84 ? -21.093 4.369 21.075 1.00 89.44 84 ALA A C 1
ATOM 622 O O . ALA A 1 84 ? -21.980 4.509 21.911 1.00 89.44 84 ALA A O 1
ATOM 623 N N . GLY A 1 85 ? -19.873 3.933 21.406 1.00 87.25 85 GLY A N 1
ATOM 624 C CA . GLY A 1 85 ? -19.441 3.658 22.776 1.00 87.25 85 GLY A CA 1
ATOM 625 C C . GLY A 1 85 ? -19.004 4.888 23.582 1.00 87.25 85 GLY A C 1
ATOM 626 O O . GLY A 1 85 ? -18.469 4.709 24.675 1.00 87.25 85 GLY A O 1
ATOM 627 N N . GLY A 1 86 ? -19.158 6.110 23.053 1.00 91.81 86 GLY A N 1
ATOM 628 C CA . GLY A 1 86 ? -18.743 7.354 23.716 1.00 91.81 86 GLY A CA 1
ATOM 629 C C . GLY A 1 86 ? -17.225 7.572 23.780 1.00 91.81 86 GLY A C 1
ATOM 630 O O . GLY A 1 86 ? -16.754 8.366 24.589 1.00 91.81 86 GLY A O 1
ATOM 631 N N . ARG A 1 87 ? -16.444 6.864 22.953 1.00 94.19 87 ARG A N 1
ATOM 632 C CA . ARG A 1 87 ? -14.970 6.870 22.953 1.00 94.19 87 ARG A CA 1
ATOM 633 C C . ARG A 1 87 ? -14.435 7.763 21.834 1.00 94.19 87 ARG A C 1
ATOM 635 O O . ARG A 1 87 ? -14.016 7.284 20.775 1.00 94.19 87 ARG A O 1
ATOM 642 N N . SER A 1 88 ? -14.546 9.075 22.026 1.00 95.44 88 SER A N 1
ATOM 643 C CA . SER A 1 88 ? -14.275 10.068 20.978 1.00 95.44 88 SER A CA 1
ATOM 644 C C . SER A 1 88 ? -12.803 10.117 20.563 1.00 95.44 88 SER A C 1
ATOM 646 O O . SER A 1 88 ? -12.513 10.267 19.373 1.00 95.44 88 SER A O 1
ATOM 648 N N . VAL A 1 89 ? -11.870 9.928 21.503 1.00 96.12 89 VAL A N 1
ATOM 649 C CA . VAL A 1 89 ? -10.428 9.947 21.220 1.00 96.12 89 VAL A CA 1
ATOM 650 C C . VAL A 1 89 ? -10.026 8.710 20.417 1.00 96.12 89 VAL A C 1
ATOM 652 O O . VAL A 1 89 ? -9.304 8.817 19.422 1.00 96.12 89 VAL A O 1
ATOM 655 N N . LEU A 1 90 ? -10.551 7.539 20.782 1.00 94.00 90 LEU A N 1
ATOM 656 C CA . LEU A 1 90 ? -10.341 6.296 20.047 1.00 94.00 90 LEU A CA 1
ATOM 657 C C . LEU A 1 90 ? -10.960 6.350 18.641 1.00 94.00 90 LEU A C 1
ATOM 659 O O . LEU A 1 90 ? -10.317 5.937 17.673 1.00 94.00 90 LEU A O 1
ATOM 663 N N . ALA A 1 91 ? -12.177 6.885 18.505 1.00 94.06 91 ALA A N 1
ATOM 664 C CA . ALA A 1 91 ? -12.827 7.058 17.206 1.00 94.06 91 ALA A CA 1
ATOM 665 C C . ALA A 1 91 ? -11.987 7.955 16.281 1.00 94.06 91 ALA A C 1
ATOM 667 O O . ALA A 1 91 ? -11.691 7.578 15.141 1.00 94.06 91 ALA A O 1
ATOM 668 N N . ALA A 1 92 ? -11.525 9.101 16.792 1.00 95.31 92 ALA A N 1
ATOM 669 C CA . ALA A 1 92 ? -10.649 10.010 16.058 1.00 95.31 92 ALA A CA 1
ATOM 670 C C . ALA A 1 92 ? -9.338 9.329 15.634 1.00 95.31 92 ALA A C 1
ATOM 672 O O . ALA A 1 92 ? -8.892 9.508 14.499 1.00 95.31 92 ALA A O 1
ATOM 673 N N . ALA A 1 93 ? -8.750 8.497 16.498 1.00 94.62 93 ALA A N 1
ATOM 674 C CA . ALA A 1 93 ? -7.530 7.765 16.182 1.00 94.62 93 ALA A CA 1
ATOM 675 C C . ALA A 1 93 ? -7.722 6.741 15.055 1.00 94.62 93 ALA A C 1
ATOM 677 O O . ALA A 1 93 ? -6.887 6.678 14.147 1.00 94.62 93 ALA A O 1
ATOM 678 N N . PHE A 1 94 ? -8.828 5.984 15.052 1.00 92.19 94 PHE A N 1
ATOM 679 C CA . PHE A 1 94 ? -9.137 5.058 13.958 1.00 92.19 94 PHE A CA 1
ATOM 680 C C . PHE A 1 94 ? -9.221 5.784 12.614 1.00 92.19 94 PHE A C 1
ATOM 682 O O . PHE A 1 94 ? -8.593 5.348 11.644 1.00 92.19 94 PHE A O 1
ATOM 689 N N . LEU A 1 95 ? -9.945 6.906 12.580 1.00 91.75 95 LEU A N 1
ATOM 690 C CA . LEU A 1 95 ? -10.117 7.732 11.388 1.00 91.75 95 LEU A CA 1
ATOM 691 C C . LEU A 1 95 ? -8.797 8.365 10.926 1.00 91.75 95 LEU A C 1
ATOM 693 O O . LEU A 1 95 ? -8.503 8.378 9.728 1.00 91.75 95 LEU A O 1
ATOM 697 N N . ALA A 1 96 ? -7.989 8.860 11.867 1.00 94.06 96 ALA A N 1
ATOM 698 C CA . ALA A 1 96 ? -6.676 9.425 11.587 1.00 94.06 96 ALA A CA 1
ATOM 699 C C . ALA A 1 96 ? -5.744 8.383 10.957 1.00 94.06 96 ALA A C 1
ATOM 701 O O . ALA A 1 96 ? -5.162 8.662 9.912 1.00 94.06 96 ALA A O 1
ATOM 702 N N . GLN A 1 97 ? -5.660 7.167 11.511 1.00 92.69 97 GLN A N 1
ATOM 703 C CA . GLN A 1 97 ? -4.853 6.088 10.928 1.00 92.69 97 GLN A CA 1
ATOM 704 C C . GLN A 1 97 ? -5.261 5.773 9.484 1.00 92.69 97 GLN A C 1
ATOM 706 O O . GLN A 1 97 ? -4.391 5.687 8.618 1.00 92.69 97 GLN A O 1
ATOM 711 N N . THR A 1 98 ? -6.565 5.654 9.200 1.00 89.50 98 THR A N 1
ATOM 712 C CA . THR A 1 98 ? -7.054 5.343 7.844 1.00 89.50 98 THR A CA 1
ATOM 713 C C . THR A 1 98 ? -6.666 6.449 6.858 1.00 89.50 98 THR A C 1
ATOM 715 O O . THR A 1 98 ? -6.211 6.164 5.750 1.00 89.50 98 THR A O 1
ATOM 718 N N . ARG A 1 99 ? -6.798 7.722 7.260 1.00 91.44 99 ARG A N 1
ATOM 719 C CA . ARG A 1 99 ? -6.451 8.880 6.419 1.00 91.44 99 ARG A CA 1
ATOM 720 C C . ARG A 1 99 ? -4.945 9.020 6.204 1.00 91.44 99 ARG A C 1
ATOM 722 O O . ARG A 1 99 ? -4.522 9.219 5.070 1.00 91.44 99 ARG A O 1
ATOM 729 N N . ILE A 1 100 ? -4.147 8.887 7.265 1.00 94.38 100 ILE A N 1
ATOM 730 C CA . ILE A 1 100 ? -2.680 8.945 7.197 1.00 94.38 100 ILE A CA 1
ATOM 731 C C . ILE A 1 100 ? -2.156 7.834 6.286 1.00 94.38 100 ILE A C 1
ATOM 733 O O . ILE A 1 100 ? -1.339 8.107 5.410 1.00 94.38 100 ILE A O 1
ATOM 737 N N . ALA A 1 101 ? -2.660 6.604 6.439 1.00 90.31 101 ALA A N 1
ATOM 738 C CA . ALA A 1 101 ? -2.278 5.484 5.586 1.00 90.31 101 ALA A CA 1
ATOM 739 C C . ALA A 1 101 ? -2.630 5.752 4.115 1.00 90.31 101 ALA A C 1
ATOM 741 O O . ALA A 1 101 ? -1.766 5.624 3.252 1.00 90.31 101 ALA A O 1
ATOM 742 N N . ALA A 1 102 ? -3.863 6.184 3.825 1.00 88.44 102 ALA A N 1
ATOM 743 C CA . ALA A 1 102 ? -4.299 6.471 2.459 1.00 88.44 102 ALA A CA 1
ATOM 744 C C . ALA A 1 102 ? -3.446 7.562 1.785 1.00 88.44 102 ALA A C 1
ATOM 746 O O . ALA A 1 102 ? -2.935 7.355 0.685 1.00 88.44 102 ALA A O 1
ATOM 747 N N . LEU A 1 103 ? -3.238 8.698 2.461 1.00 92.50 103 LEU A N 1
ATOM 748 C CA . LEU A 1 103 ? -2.403 9.791 1.950 1.00 92.50 103 LEU A CA 1
ATOM 749 C C . LEU A 1 103 ? -0.945 9.357 1.778 1.00 92.50 103 LEU A C 1
ATOM 751 O O . LEU A 1 103 ? -0.319 9.661 0.762 1.00 92.50 103 LEU A O 1
ATOM 755 N N . GLY A 1 104 ? -0.419 8.609 2.747 1.00 93.69 104 GLY A N 1
ATOM 756 C CA . GLY A 1 104 ? 0.933 8.078 2.713 1.00 93.69 104 GLY A CA 1
ATOM 757 C C . GLY A 1 104 ? 1.163 7.119 1.550 1.00 93.69 104 GLY A C 1
ATOM 758 O O . GLY A 1 104 ? 2.157 7.260 0.843 1.00 93.69 104 GLY A O 1
ATOM 759 N N . PHE A 1 105 ? 0.233 6.197 1.287 1.00 91.75 105 PHE A N 1
ATOM 760 C CA . PHE A 1 105 ? 0.316 5.309 0.126 1.00 91.75 105 PHE A CA 1
ATOM 761 C C . PHE A 1 105 ? 0.301 6.083 -1.192 1.00 91.75 105 PHE A C 1
ATOM 763 O O . PHE A 1 105 ? 1.125 5.799 -2.059 1.00 91.75 105 PHE A O 1
ATOM 770 N N . CYS A 1 106 ? -0.561 7.094 -1.337 1.00 91.31 106 CYS A N 1
ATOM 771 C CA . CYS A 1 106 ? -0.568 7.946 -2.528 1.00 91.31 106 CYS A CA 1
ATOM 772 C C . CYS A 1 106 ? 0.771 8.676 -2.718 1.00 91.31 106 CYS A C 1
ATOM 774 O O . CYS A 1 106 ? 1.340 8.644 -3.810 1.00 91.31 106 CYS A O 1
ATOM 776 N N . ALA A 1 107 ? 1.306 9.288 -1.657 1.00 94.19 107 ALA A N 1
ATOM 777 C CA . ALA A 1 107 ? 2.569 10.022 -1.708 1.00 94.19 107 ALA A CA 1
ATOM 778 C C . ALA A 1 107 ? 3.764 9.108 -2.028 1.00 94.19 107 ALA A C 1
ATOM 780 O O . ALA A 1 107 ? 4.581 9.431 -2.890 1.00 94.19 107 ALA A O 1
ATOM 781 N N . ILE A 1 108 ? 3.844 7.944 -1.377 1.00 92.88 108 ILE A N 1
ATOM 782 C CA . ILE A 1 108 ? 4.878 6.932 -1.629 1.00 92.88 108 ILE A CA 1
ATOM 783 C C . ILE A 1 108 ? 4.767 6.409 -3.060 1.00 92.88 108 ILE A C 1
ATOM 785 O O . ILE A 1 108 ? 5.770 6.372 -3.771 1.00 92.88 108 ILE A O 1
ATOM 789 N N . GLY A 1 109 ? 3.561 6.056 -3.508 1.00 90.81 109 GLY A N 1
ATOM 790 C CA . GLY A 1 109 ? 3.318 5.587 -4.869 1.00 90.81 109 GLY A CA 1
ATOM 791 C C . GLY A 1 109 ? 3.786 6.600 -5.914 1.00 90.81 109 GLY A C 1
ATOM 792 O O . GLY A 1 109 ? 4.558 6.246 -6.804 1.00 90.81 109 GLY A O 1
ATOM 793 N N . ALA A 1 110 ? 3.409 7.873 -5.759 1.00 92.12 110 ALA A N 1
ATOM 794 C CA . ALA A 1 110 ? 3.835 8.953 -6.648 1.00 92.12 110 ALA A CA 1
ATOM 795 C C . ALA A 1 110 ? 5.360 9.161 -6.629 1.00 92.12 110 ALA A C 1
ATOM 797 O O . ALA A 1 110 ? 5.990 9.226 -7.686 1.00 92.12 110 ALA A O 1
ATOM 798 N N . TYR A 1 111 ? 5.974 9.204 -5.442 1.00 94.12 111 TYR A N 1
ATOM 799 C CA . TYR A 1 111 ? 7.420 9.377 -5.290 1.00 94.12 111 TYR A CA 1
ATOM 800 C C . TYR A 1 111 ? 8.213 8.242 -5.950 1.00 94.12 111 TYR A C 1
ATOM 802 O O . TYR A 1 111 ? 9.176 8.492 -6.680 1.00 94.12 111 TYR A O 1
ATOM 810 N N . PHE A 1 112 ? 7.813 6.988 -5.723 1.00 90.31 112 PHE A N 1
ATOM 811 C CA . PHE A 1 112 ? 8.501 5.838 -6.302 1.00 90.31 112 PHE A CA 1
ATOM 812 C C . PHE A 1 112 ? 8.224 5.673 -7.789 1.00 90.31 112 PHE A C 1
ATOM 814 O O . PHE A 1 112 ? 9.147 5.291 -8.504 1.00 90.31 112 PHE A O 1
ATOM 821 N N . ALA A 1 113 ? 7.027 6.014 -8.271 1.00 88.69 113 ALA A N 1
ATOM 822 C CA . ALA A 1 113 ? 6.749 6.080 -9.700 1.00 88.69 113 ALA A CA 1
ATOM 823 C C . ALA A 1 113 ? 7.656 7.111 -10.386 1.00 88.69 113 ALA A C 1
ATOM 825 O O . ALA A 1 113 ? 8.364 6.774 -11.332 1.00 88.69 113 ALA A O 1
ATOM 826 N N . TRP A 1 114 ? 7.738 8.335 -9.858 1.00 92.12 114 TRP A N 1
ATOM 827 C CA . TRP A 1 114 ? 8.650 9.355 -10.381 1.00 92.12 114 TRP A CA 1
ATOM 828 C C . TRP A 1 114 ? 10.108 8.880 -10.372 1.00 92.12 114 TRP A C 1
ATOM 830 O O . TRP A 1 114 ? 10.801 8.959 -11.386 1.00 92.12 114 TRP A O 1
ATOM 840 N N . ARG A 1 115 ? 10.567 8.309 -9.253 1.00 88.62 115 ARG A N 1
ATOM 841 C CA . ARG A 1 115 ? 11.932 7.785 -9.124 1.00 88.62 115 ARG A CA 1
ATOM 842 C C . ARG A 1 115 ? 12.218 6.633 -10.089 1.00 88.62 115 ARG A C 1
ATOM 844 O O . ARG A 1 115 ? 13.330 6.534 -10.600 1.00 88.62 115 ARG A O 1
ATOM 851 N N . GLY A 1 116 ? 11.237 5.761 -10.306 1.00 86.88 116 GLY A N 1
ATOM 852 C CA . GLY A 1 116 ? 11.309 4.658 -11.257 1.00 86.88 116 GLY A CA 1
ATOM 853 C C . GLY A 1 116 ? 11.428 5.154 -12.688 1.00 86.88 116 GLY A C 1
ATOM 854 O O . GLY A 1 116 ? 12.340 4.741 -13.400 1.00 86.88 116 GLY A O 1
ATOM 855 N N . TYR A 1 117 ? 10.572 6.102 -13.063 1.00 86.81 117 TYR A N 1
ATOM 856 C CA . TYR A 1 117 ? 10.607 6.763 -14.363 1.00 86.81 117 TYR A CA 1
ATOM 857 C C . TYR A 1 117 ? 11.942 7.482 -14.609 1.00 86.81 117 TYR A C 1
ATOM 859 O O . TYR A 1 117 ? 12.525 7.364 -15.679 1.00 86.81 117 TYR A O 1
ATOM 867 N N . ALA A 1 118 ? 12.479 8.179 -13.606 1.00 86.62 118 ALA A N 1
ATOM 868 C CA . ALA A 1 118 ? 13.755 8.889 -13.708 1.00 86.62 118 ALA A CA 1
ATOM 869 C C . ALA A 1 118 ? 14.995 7.969 -13.678 1.00 86.62 118 ALA A C 1
ATOM 871 O O . ALA A 1 118 ? 16.116 8.438 -13.859 1.00 86.62 118 ALA A O 1
ATOM 872 N N . ASN A 1 119 ? 14.845 6.669 -13.410 1.00 83.69 119 ASN A N 1
ATOM 873 C CA . ASN A 1 119 ? 15.981 5.759 -13.308 1.00 83.69 119 ASN A CA 1
ATOM 874 C C . ASN A 1 119 ? 16.405 5.233 -14.691 1.00 83.69 119 ASN A C 1
ATOM 876 O O . ASN A 1 119 ? 15.598 4.680 -15.427 1.00 83.69 119 ASN A O 1
ATOM 880 N N . HIS A 1 120 ? 17.699 5.320 -15.011 1.00 74.75 120 HIS A N 1
ATOM 881 C CA . HIS A 1 120 ? 18.238 4.928 -16.327 1.00 74.75 120 HIS A CA 1
ATOM 882 C C . HIS A 1 120 ? 19.026 3.615 -16.321 1.00 74.75 120 HIS A C 1
ATOM 884 O O . HIS A 1 120 ? 19.420 3.116 -17.371 1.00 74.75 120 HIS A O 1
ATOM 890 N N . ARG A 1 121 ? 19.312 3.057 -15.139 1.00 70.69 121 ARG A N 1
ATOM 891 C CA . ARG A 1 121 ? 20.113 1.833 -15.041 1.00 70.69 121 ARG A CA 1
ATOM 892 C C . ARG A 1 121 ? 19.233 0.603 -15.287 1.00 70.69 121 ARG A C 1
ATOM 894 O O . ARG A 1 121 ? 18.285 0.421 -14.513 1.00 70.69 121 ARG A O 1
ATOM 901 N N . PRO A 1 122 ? 19.561 -0.256 -16.273 1.00 59.62 122 PRO A N 1
ATOM 902 C CA . PRO A 1 122 ? 18.852 -1.511 -16.481 1.00 59.62 122 PRO A CA 1
ATOM 903 C C . PRO A 1 122 ? 18.991 -2.391 -15.235 1.00 59.62 122 PRO A C 1
ATOM 905 O O . PRO A 1 122 ? 20.069 -2.492 -14.642 1.00 59.62 122 PRO A O 1
ATOM 908 N N . ARG A 1 123 ? 17.887 -3.003 -14.797 1.00 63.47 123 ARG A N 1
ATOM 909 C CA . ARG A 1 123 ? 17.869 -3.895 -13.630 1.00 63.47 123 ARG A CA 1
ATOM 910 C C . ARG A 1 123 ? 17.723 -5.350 -14.047 1.00 63.47 123 ARG A C 1
ATOM 912 O O . ARG A 1 123 ? 16.896 -5.685 -14.883 1.00 63.47 123 ARG A O 1
ATOM 919 N N . ALA A 1 124 ? 18.467 -6.210 -13.354 1.00 49.50 124 ALA A N 1
ATOM 920 C CA . ALA A 1 124 ? 18.445 -7.663 -13.519 1.00 49.50 124 ALA A CA 1
ATOM 921 C C . ALA A 1 124 ? 17.172 -8.350 -12.977 1.00 49.50 124 ALA A C 1
ATOM 923 O O . ALA A 1 124 ? 17.015 -9.559 -13.116 1.00 49.50 124 ALA A O 1
ATOM 924 N N . TRP A 1 125 ? 16.242 -7.609 -12.367 1.00 57.19 125 TRP A N 1
ATOM 925 C CA . TRP A 1 125 ? 14.963 -8.142 -11.886 1.00 57.19 125 TRP A CA 1
ATOM 926 C C . TRP A 1 125 ? 13.989 -8.223 -13.077 1.00 57.19 125 TRP A C 1
ATOM 928 O O . TRP A 1 125 ? 13.081 -7.413 -13.226 1.00 57.19 125 TRP A O 1
ATOM 938 N N . GLY A 1 126 ? 14.281 -9.139 -14.004 1.00 60.69 126 GLY A N 1
ATOM 939 C CA . GLY A 1 126 ? 13.737 -9.161 -15.367 1.00 60.69 126 GLY A CA 1
ATOM 940 C C . GLY A 1 126 ? 12.259 -9.570 -15.511 1.00 60.69 126 GLY A C 1
ATOM 941 O O . GLY A 1 126 ? 11.573 -8.896 -16.268 1.00 60.69 126 GLY A O 1
ATOM 942 N N . PRO A 1 127 ? 11.740 -10.620 -14.836 1.00 64.00 127 PRO A N 1
ATOM 943 C CA . PRO A 1 127 ? 10.365 -11.103 -15.107 1.00 64.00 127 PRO A CA 1
ATOM 944 C C . PRO A 1 127 ? 9.344 -11.003 -13.954 1.00 64.00 127 PRO A C 1
ATOM 946 O O . PRO A 1 127 ? 8.157 -10.815 -14.206 1.00 64.00 127 PRO A O 1
ATOM 949 N N . PHE A 1 128 ? 9.760 -11.138 -12.688 1.00 63.66 128 PHE A N 1
ATOM 950 C CA . PHE A 1 128 ? 8.829 -11.307 -11.553 1.00 63.66 128 PHE A CA 1
ATOM 951 C C . PHE A 1 128 ? 7.906 -10.095 -11.338 1.00 63.66 128 PHE A C 1
ATOM 953 O O . PHE A 1 128 ? 6.685 -10.229 -11.231 1.00 63.66 128 PHE A O 1
ATOM 960 N N . PHE A 1 129 ? 8.483 -8.893 -11.323 1.00 61.91 129 PHE A N 1
ATOM 961 C CA . PHE A 1 129 ? 7.720 -7.659 -11.134 1.00 61.91 129 PHE A CA 1
ATOM 962 C C . PHE A 1 129 ? 6.908 -7.277 -12.373 1.00 61.91 129 PHE A C 1
ATOM 964 O O . PHE A 1 129 ? 5.834 -6.707 -12.220 1.00 61.91 129 PHE A O 1
ATOM 971 N N . TRP A 1 130 ? 7.331 -7.698 -13.570 1.00 62.06 130 TRP A N 1
ATOM 972 C CA . TRP A 1 130 ? 6.549 -7.529 -14.796 1.00 62.06 130 TRP A CA 1
ATOM 973 C C . TRP A 1 130 ? 5.249 -8.333 -14.750 1.00 62.06 130 TRP A C 1
ATOM 975 O O . TRP A 1 130 ? 4.179 -7.774 -14.965 1.00 62.06 130 TRP A O 1
ATOM 985 N N . VAL A 1 131 ? 5.316 -9.615 -14.369 1.00 68.94 131 VAL A N 1
ATOM 986 C CA . VAL A 1 131 ? 4.110 -10.436 -14.159 1.00 68.94 131 VAL A CA 1
ATOM 987 C C . VAL A 1 131 ? 3.233 -9.822 -13.070 1.00 68.94 131 VAL A C 1
ATOM 989 O O . VAL A 1 131 ? 2.022 -9.739 -13.228 1.00 68.94 131 VAL A O 1
ATOM 992 N N . SER A 1 132 ? 3.841 -9.319 -11.994 1.00 64.88 132 SER A N 1
ATOM 993 C CA . SER A 1 132 ? 3.111 -8.687 -10.890 1.00 64.88 132 SER A CA 1
ATOM 994 C C . SER A 1 132 ? 2.390 -7.407 -11.329 1.00 64.88 132 SER A C 1
ATOM 996 O O . SER A 1 132 ? 1.225 -7.218 -10.989 1.00 64.88 132 SER A O 1
ATOM 998 N N . ALA A 1 133 ? 3.048 -6.554 -12.119 1.00 66.06 133 ALA A N 1
ATOM 999 C CA . ALA A 1 133 ? 2.488 -5.323 -12.668 1.00 66.06 133 ALA A CA 1
ATOM 1000 C C . ALA A 1 133 ? 1.385 -5.604 -13.701 1.00 66.06 133 ALA A C 1
ATOM 1002 O O . ALA A 1 133 ? 0.352 -4.939 -13.679 1.00 66.06 133 ALA A O 1
ATOM 1003 N N . LEU A 1 134 ? 1.563 -6.619 -14.554 1.00 69.38 134 LEU A N 1
ATOM 1004 C CA . LEU A 1 134 ? 0.550 -7.052 -15.517 1.00 69.38 134 LEU A CA 1
ATOM 1005 C C . LEU A 1 134 ? -0.685 -7.613 -14.796 1.00 69.38 134 LEU A C 1
ATOM 1007 O O . LEU A 1 134 ? -1.810 -7.217 -15.089 1.00 69.38 134 LEU A O 1
ATOM 1011 N N . CYS A 1 135 ? -0.475 -8.475 -13.796 1.00 70.56 135 CYS A N 1
ATOM 1012 C CA . CYS A 1 135 ? -1.540 -8.975 -12.931 1.00 70.56 135 CYS A CA 1
ATOM 1013 C C . CYS A 1 135 ? -2.276 -7.816 -12.249 1.00 70.56 135 CYS A C 1
ATOM 1015 O O . CYS A 1 135 ? -3.500 -7.766 -12.300 1.00 70.56 135 CYS A O 1
ATOM 1017 N N . LEU A 1 136 ? -1.552 -6.852 -11.670 1.00 67.31 136 LEU A N 1
ATOM 1018 C CA . LEU A 1 136 ? -2.141 -5.648 -11.079 1.00 67.31 136 LEU A CA 1
ATOM 1019 C C . LEU A 1 136 ? -2.955 -4.843 -12.096 1.00 67.31 136 LEU A C 1
ATOM 1021 O O . LEU A 1 136 ? -4.052 -4.424 -11.754 1.00 67.31 136 LEU A O 1
ATOM 1025 N N . PHE A 1 137 ? -2.484 -4.670 -13.332 1.00 67.12 137 PHE A N 1
ATOM 1026 C CA . PHE A 1 137 ? -3.213 -3.957 -14.386 1.00 67.12 137 PHE A CA 1
ATOM 1027 C C . PHE A 1 137 ? -4.543 -4.634 -14.748 1.00 67.12 137 PHE A C 1
ATOM 1029 O O . PHE A 1 137 ? -5.556 -3.954 -14.865 1.00 67.12 137 PHE A O 1
ATOM 1036 N N . PHE A 1 138 ? -4.575 -5.964 -14.872 1.00 70.38 138 PHE A N 1
ATOM 1037 C CA . PHE A 1 138 ? -5.812 -6.697 -15.179 1.00 70.38 138 PHE A CA 1
ATOM 1038 C C . PHE A 1 138 ? -6.756 -6.827 -13.979 1.00 70.38 138 PHE A C 1
ATOM 1040 O O . PHE A 1 138 ? -7.974 -6.878 -14.141 1.00 70.38 138 PHE A O 1
ATOM 1047 N N . ILE A 1 139 ? -6.206 -6.862 -12.767 1.00 67.00 139 ILE A N 1
ATOM 1048 C CA . ILE A 1 139 ? -6.981 -6.978 -11.532 1.00 67.00 139 ILE A CA 1
ATOM 1049 C C . ILE A 1 139 ? -7.496 -5.598 -11.072 1.00 67.00 139 ILE A C 1
ATOM 1051 O O . ILE A 1 139 ? -8.558 -5.508 -10.452 1.00 67.00 139 ILE A O 1
ATOM 1055 N N . ALA A 1 140 ? -6.794 -4.508 -11.397 1.00 63.06 140 ALA A N 1
ATOM 1056 C CA . ALA A 1 140 ? -7.127 -3.152 -10.969 1.00 63.06 140 ALA A CA 1
ATOM 1057 C C . ALA A 1 140 ? -8.548 -2.709 -11.368 1.00 63.06 140 ALA A C 1
ATOM 1059 O O . ALA A 1 140 ? -9.253 -2.242 -10.482 1.00 63.06 140 ALA A O 1
ATOM 1060 N N . PRO A 1 141 ? -9.058 -2.906 -12.598 1.00 54.72 141 PRO A N 1
ATOM 1061 C CA . PRO A 1 141 ? -10.438 -2.552 -12.951 1.00 54.72 141 PRO A CA 1
ATOM 1062 C C . PRO A 1 141 ? -11.505 -3.289 -12.131 1.00 54.72 141 PRO A C 1
ATOM 1064 O O . PRO A 1 141 ? -12.607 -2.781 -11.957 1.00 54.72 141 PRO A O 1
ATOM 1067 N N . VAL A 1 142 ? -11.187 -4.477 -11.606 1.00 65.50 142 VAL A N 1
ATOM 1068 C CA . VAL A 1 142 ? -12.092 -5.278 -10.765 1.00 65.50 142 VAL A CA 1
ATOM 1069 C C . VAL A 1 142 ? -11.993 -4.870 -9.291 1.00 65.50 142 VAL A C 1
ATOM 1071 O O . VAL A 1 142 ? -12.992 -4.889 -8.566 1.00 65.50 142 VAL A O 1
ATOM 1074 N N . LEU A 1 143 ? -10.791 -4.502 -8.839 1.00 61.34 143 LEU A N 1
ATOM 1075 C CA . LEU A 1 143 ? -10.511 -4.118 -7.456 1.00 61.34 143 LEU A CA 1
ATOM 1076 C C . LEU A 1 143 ? -10.808 -2.639 -7.169 1.00 61.34 143 LEU A C 1
ATOM 1078 O O . LEU A 1 143 ? -11.425 -2.341 -6.150 1.00 61.34 143 LEU A O 1
ATOM 1082 N N . LEU A 1 144 ? -10.411 -1.719 -8.051 1.00 63.69 144 LEU A N 1
ATOM 1083 C CA . LEU A 1 144 ? -10.496 -0.266 -7.857 1.00 63.69 144 LEU A CA 1
ATOM 1084 C C . LEU A 1 144 ? -11.920 0.243 -7.577 1.00 63.69 144 LEU A C 1
ATOM 1086 O O . LEU A 1 144 ? -12.066 1.002 -6.622 1.00 63.69 144 LEU A O 1
ATOM 1090 N N . PRO A 1 145 ? -12.986 -0.206 -8.277 1.00 60.78 145 PRO A N 1
ATOM 1091 C CA . PRO A 1 145 ? -14.356 0.222 -7.966 1.00 60.78 145 PRO A CA 1
ATOM 1092 C C . PRO A 1 145 ? -14.825 -0.224 -6.575 1.00 60.78 145 PRO A C 1
ATOM 1094 O O . PRO A 1 145 ? -15.772 0.324 -6.018 1.00 60.78 145 PRO A O 1
ATOM 1097 N N . LYS A 1 146 ? -14.177 -1.249 -6.008 1.00 65.75 146 LYS A N 1
ATOM 1098 C CA . LYS A 1 146 ? -14.485 -1.803 -4.686 1.00 65.75 146 LYS A CA 1
ATOM 1099 C C . LYS A 1 146 ? -13.536 -1.291 -3.601 1.00 65.75 146 LYS A C 1
ATOM 1101 O O . LYS A 1 146 ? -13.822 -1.513 -2.423 1.00 65.75 146 LYS A O 1
ATOM 1106 N N . LEU A 1 147 ? -12.448 -0.614 -3.971 1.00 68.06 147 LEU A N 1
ATOM 1107 C CA . LEU A 1 147 ? -11.429 -0.087 -3.069 1.00 68.06 147 LEU A CA 1
ATOM 1108 C C . LEU A 1 147 ? -11.883 1.260 -2.501 1.00 68.06 147 LEU A C 1
ATOM 1110 O O . LEU A 1 147 ? -11.662 2.318 -3.079 1.00 68.06 147 LEU A O 1
ATOM 1114 N N . SER A 1 148 ? -12.496 1.224 -1.322 1.00 78.44 148 SER A N 1
ATOM 1115 C CA . SER A 1 148 ? -12.515 2.390 -0.440 1.00 78.44 148 SER A CA 1
ATOM 1116 C C . SER A 1 148 ? -11.404 2.253 0.595 1.00 78.44 148 SER A C 1
ATOM 1118 O O . SER A 1 148 ? -11.022 1.134 0.955 1.00 78.44 148 SER A O 1
ATOM 1120 N N . ALA A 1 149 ? -10.896 3.379 1.104 1.00 75.50 149 ALA A N 1
ATOM 1121 C CA . ALA A 1 149 ? -9.912 3.363 2.186 1.00 75.50 149 ALA A CA 1
ATOM 1122 C C . ALA A 1 149 ? -10.438 2.557 3.386 1.00 75.50 149 ALA A C 1
ATOM 1124 O O . ALA A 1 149 ? -9.703 1.777 3.976 1.00 75.50 149 ALA A O 1
ATOM 1125 N N . GLN A 1 150 ? -11.737 2.670 3.672 1.00 80.69 150 GLN A N 1
ATOM 1126 C CA . GLN A 1 150 ? -12.434 1.951 4.735 1.00 80.69 150 GLN A CA 1
ATOM 1127 C C . GLN A 1 150 ? -12.504 0.441 4.472 1.00 80.69 150 GLN A C 1
ATOM 1129 O O . GLN A 1 150 ? -12.283 -0.345 5.386 1.00 80.69 150 GLN A O 1
ATOM 1134 N N . ARG A 1 151 ? -12.769 0.009 3.231 1.00 76.56 151 ARG A N 1
ATOM 1135 C CA . ARG A 1 151 ? -12.807 -1.417 2.861 1.00 76.56 151 ARG A CA 1
ATOM 1136 C C . ARG A 1 151 ? -11.425 -2.056 2.882 1.00 76.56 151 ARG A C 1
ATOM 1138 O O . ARG A 1 151 ? -11.293 -3.167 3.385 1.00 76.56 151 ARG A O 1
ATOM 1145 N N . ALA A 1 152 ? -10.407 -1.361 2.376 1.00 74.19 152 ALA A N 1
ATOM 1146 C CA . ALA A 1 152 ? -9.025 -1.829 2.446 1.00 74.19 152 ALA A CA 1
ATOM 1147 C C . ALA A 1 152 ? -8.576 -1.976 3.908 1.00 74.19 152 ALA A C 1
ATOM 1149 O O . ALA A 1 152 ? -8.052 -3.013 4.303 1.00 74.19 152 ALA A O 1
ATOM 1150 N N . ASP A 1 153 ? -8.868 -0.969 4.727 1.00 74.19 153 ASP A N 1
ATOM 1151 C CA . ASP A 1 153 ? -8.556 -0.945 6.152 1.00 74.19 153 ASP A CA 1
ATOM 1152 C C . ASP A 1 153 ? -9.295 -2.033 6.950 1.00 74.19 153 ASP A C 1
ATOM 1154 O O . ASP A 1 153 ? -8.712 -2.709 7.803 1.00 74.19 153 ASP A O 1
ATOM 1158 N N . TYR A 1 154 ? -10.568 -2.279 6.628 1.00 76.81 154 TYR A N 1
ATOM 1159 C CA . TYR A 1 154 ? -11.336 -3.358 7.240 1.00 76.81 154 TYR A CA 1
ATOM 1160 C C . TYR A 1 154 ? -10.829 -4.739 6.820 1.00 76.81 154 TYR A C 1
ATOM 1162 O O . TYR A 1 154 ? -10.680 -5.608 7.673 1.00 76.81 154 TYR A O 1
ATOM 1170 N N . ALA A 1 155 ? -10.499 -4.944 5.540 1.00 73.25 155 ALA A N 1
ATOM 1171 C CA . ALA A 1 155 ? -9.942 -6.204 5.050 1.00 73.25 155 ALA A CA 1
ATOM 1172 C C . ALA A 1 155 ? -8.605 -6.540 5.729 1.00 73.25 155 ALA A C 1
ATOM 1174 O O . ALA A 1 155 ? -8.412 -7.664 6.189 1.00 73.25 155 ALA A O 1
ATOM 1175 N N . VAL A 1 156 ? -7.715 -5.550 5.860 1.00 68.62 156 VAL A N 1
ATOM 1176 C CA . VAL A 1 156 ? -6.458 -5.663 6.618 1.00 68.62 156 VAL A CA 1
ATOM 1177 C C . VAL A 1 156 ? -6.741 -6.097 8.059 1.00 68.62 156 VAL A C 1
ATOM 1179 O O . VAL A 1 156 ? -6.105 -7.018 8.563 1.00 68.62 156 VAL A O 1
ATOM 1182 N N . THR A 1 157 ? -7.743 -5.502 8.706 1.00 68.00 157 THR A N 1
ATOM 1183 C CA . THR A 1 157 ? -8.097 -5.832 10.094 1.00 68.00 157 THR A CA 1
ATOM 1184 C C . THR A 1 157 ? -8.767 -7.206 10.239 1.00 68.00 157 THR A C 1
ATOM 1186 O O . THR A 1 157 ? -8.510 -7.921 11.207 1.00 68.00 157 THR A O 1
ATOM 1189 N N . ALA A 1 158 ? -9.572 -7.628 9.263 1.00 67.25 158 ALA A N 1
ATOM 1190 C CA . ALA A 1 158 ? -10.197 -8.950 9.233 1.00 67.25 158 ALA A CA 1
ATOM 1191 C C . ALA A 1 158 ? -9.152 -10.076 9.120 1.00 67.25 158 ALA A C 1
ATOM 1193 O O . ALA A 1 158 ? -9.271 -11.100 9.793 1.00 67.25 158 ALA A O 1
ATOM 1194 N N . VAL A 1 159 ? -8.082 -9.864 8.340 1.00 64.75 159 VAL A N 1
ATOM 1195 C CA . VAL A 1 159 ? -6.936 -10.791 8.251 1.00 64.75 159 VAL A CA 1
ATOM 1196 C C . VAL A 1 159 ? -6.238 -10.939 9.608 1.00 64.75 159 VAL A C 1
ATOM 1198 O O . VAL A 1 159 ? -5.894 -12.050 10.007 1.00 64.75 159 VAL A O 1
ATOM 1201 N N . VAL A 1 160 ? -6.080 -9.842 10.356 1.00 62.69 160 VAL A N 1
ATOM 1202 C CA . VAL A 1 160 ? -5.503 -9.859 11.713 1.00 62.69 160 VAL A CA 1
ATOM 1203 C C . VAL A 1 160 ? -6.399 -10.618 12.689 1.00 62.69 160 VAL A C 1
ATOM 1205 O O . VAL A 1 160 ? -5.898 -11.432 13.464 1.00 62.69 160 VAL A O 1
ATOM 1208 N N . GLY A 1 161 ? -7.716 -10.397 12.627 1.00 60.53 161 GLY A N 1
ATOM 1209 C CA . GLY A 1 161 ? -8.696 -11.126 13.435 1.00 60.53 161 GLY A CA 1
ATOM 1210 C C . GLY A 1 161 ? -8.661 -12.639 13.191 1.00 60.53 161 GLY A C 1
ATOM 1211 O O . GLY A 1 161 ? -8.677 -13.417 14.143 1.00 60.53 161 GLY A O 1
ATOM 1212 N N . ALA A 1 162 ? -8.521 -13.053 11.929 1.00 60.22 162 ALA A N 1
ATOM 1213 C CA . ALA A 1 162 ? -8.382 -14.460 11.553 1.00 60.22 162 ALA A CA 1
ATOM 1214 C C . ALA A 1 162 ? -7.055 -15.082 12.036 1.00 60.22 162 ALA A C 1
ATOM 1216 O O . ALA A 1 162 ? -7.029 -16.244 12.442 1.00 60.22 162 ALA A O 1
ATOM 1217 N N . ALA A 1 163 ? -5.957 -14.315 12.036 1.00 56.59 163 ALA A N 1
ATOM 1218 C CA . ALA A 1 163 ? -4.645 -14.778 12.499 1.00 56.59 163 ALA A CA 1
ATOM 1219 C C . ALA A 1 163 ? -4.576 -15.012 14.023 1.00 56.59 163 ALA A C 1
ATOM 1221 O O . ALA A 1 163 ? -3.788 -15.838 14.474 1.00 56.59 163 ALA A O 1
ATOM 1222 N N . HIS A 1 164 ? -5.423 -14.340 14.812 1.00 56.97 164 HIS A N 1
ATOM 1223 C CA . HIS A 1 164 ? -5.472 -14.471 16.276 1.00 56.97 164 HIS A CA 1
ATOM 1224 C C . HIS A 1 164 ? -6.476 -15.534 16.769 1.00 56.97 164 HIS A C 1
ATOM 1226 O O . HIS A 1 164 ? -6.898 -15.511 17.922 1.00 56.97 164 HIS A O 1
ATOM 1232 N N . GLY A 1 165 ? -6.847 -16.497 15.916 1.00 48.31 165 GLY A N 1
ATOM 1233 C CA . GLY A 1 165 ? -7.576 -17.701 16.335 1.00 48.31 165 GLY A CA 1
ATOM 1234 C C . GLY A 1 165 ? -9.080 -17.525 16.540 1.00 48.31 165 GLY A C 1
ATOM 1235 O O . GLY A 1 165 ? -9.728 -18.411 17.098 1.00 48.31 165 GLY A O 1
ATOM 1236 N N . VAL A 1 166 ? -9.670 -16.430 16.062 1.00 49.22 166 VAL A N 1
ATOM 1237 C CA . VAL A 1 166 ? -11.124 -16.276 16.069 1.00 49.22 166 VAL A CA 1
ATOM 1238 C C . VAL A 1 166 ? -11.669 -16.978 14.803 1.00 49.22 166 VAL A C 1
ATOM 1240 O O . VAL A 1 166 ? -11.375 -16.565 13.690 1.00 49.22 166 VAL A O 1
ATOM 1243 N N . ALA A 1 167 ? -12.365 -18.108 15.010 1.00 38.69 167 ALA A N 1
ATOM 1244 C CA . ALA A 1 167 ? -13.159 -18.990 14.120 1.00 38.69 167 ALA A CA 1
ATOM 1245 C C . ALA A 1 167 ? -12.880 -19.093 12.590 1.00 38.69 167 ALA A C 1
ATOM 1247 O O . ALA A 1 167 ? -12.813 -18.120 11.848 1.00 38.69 167 ALA A O 1
ATOM 1248 N N . LYS A 1 168 ? -12.872 -20.337 12.072 1.00 35.97 168 LYS A N 1
ATOM 1249 C CA . LYS A 1 168 ? -12.794 -20.650 10.628 1.00 35.97 168 LYS A CA 1
ATOM 1250 C C . LYS A 1 168 ? -14.058 -20.201 9.862 1.00 35.97 168 LYS A C 1
ATOM 1252 O O . LYS A 1 168 ? -15.163 -20.430 10.354 1.00 35.97 168 LYS A O 1
ATOM 1257 N N . PRO A 1 169 ? -13.926 -19.668 8.631 1.00 40.47 169 PRO A N 1
ATOM 1258 C CA . PRO A 1 169 ? -15.058 -19.180 7.853 1.00 40.47 169 PRO A CA 1
ATOM 1259 C C . PRO A 1 169 ? -15.813 -20.339 7.196 1.00 40.47 169 PRO A C 1
ATOM 1261 O O . PRO A 1 169 ? -15.223 -21.143 6.470 1.00 40.47 169 PRO A O 1
ATOM 1264 N N . ARG A 1 170 ? -17.133 -20.407 7.406 1.00 37.38 170 ARG A N 1
ATOM 1265 C CA . ARG A 1 170 ? -18.025 -21.206 6.558 1.00 37.38 170 ARG A CA 1
ATOM 1266 C C . ARG A 1 170 ? -18.486 -20.320 5.401 1.00 37.38 170 ARG A C 1
ATOM 1268 O O . ARG A 1 170 ? -18.907 -19.190 5.608 1.00 37.38 170 ARG A O 1
ATOM 1275 N N . GLN A 1 171 ? -18.295 -20.851 4.199 1.00 42.97 171 GLN A N 1
ATOM 1276 C CA . GLN A 1 171 ? -18.531 -20.279 2.872 1.00 42.97 171 GLN A CA 1
ATOM 1277 C C . GLN A 1 171 ? -19.677 -19.252 2.796 1.00 42.97 171 GLN A C 1
ATOM 1279 O O . GLN A 1 171 ? -20.832 -19.647 2.721 1.00 42.97 171 GLN A O 1
ATOM 1284 N N . GLN A 1 172 ? -19.335 -17.960 2.751 1.00 35.00 172 GLN A N 1
ATOM 1285 C CA . GLN A 1 172 ? -19.902 -16.918 1.877 1.00 35.00 172 GLN A CA 1
ATOM 1286 C C . GLN A 1 172 ? -19.186 -15.580 2.166 1.00 35.00 172 GLN A C 1
ATOM 1288 O O . GLN A 1 172 ? -18.846 -15.290 3.305 1.00 35.00 172 GLN A O 1
ATOM 1293 N N . ALA A 1 173 ? -18.857 -14.859 1.089 1.00 41.66 173 ALA A N 1
ATOM 1294 C CA . ALA A 1 173 ? -18.266 -13.518 0.970 1.00 41.66 173 ALA A CA 1
ATOM 1295 C C . ALA A 1 173 ? -17.765 -12.802 2.249 1.00 41.66 173 ALA A C 1
ATOM 1297 O O . ALA A 1 173 ? -18.563 -12.356 3.057 1.00 41.66 173 ALA A O 1
ATOM 1298 N N . VAL A 1 174 ? -16.440 -12.567 2.309 1.00 41.81 174 VAL A N 1
ATOM 1299 C CA . VAL A 1 174 ? -15.710 -11.760 3.316 1.00 41.81 174 VAL A CA 1
ATOM 1300 C C . VAL A 1 174 ? -15.929 -12.284 4.737 1.00 41.81 174 VAL A C 1
ATOM 1302 O O . VAL A 1 174 ? -16.996 -12.144 5.300 1.00 41.81 174 VAL A O 1
ATOM 1305 N N . ALA A 1 175 ? -14.918 -12.905 5.345 1.00 40.81 175 ALA A N 1
ATOM 1306 C CA . ALA A 1 175 ? -15.024 -13.419 6.710 1.00 40.81 175 ALA A CA 1
ATOM 1307 C C . ALA A 1 175 ? -15.363 -12.280 7.687 1.00 40.81 175 ALA A C 1
ATOM 1309 O O . ALA A 1 175 ? -14.494 -11.491 8.056 1.00 40.81 175 ALA A O 1
ATOM 1310 N N . VAL A 1 176 ? -16.634 -12.183 8.072 1.00 46.31 176 VAL A N 1
ATOM 1311 C CA . VAL A 1 176 ? -17.112 -11.174 9.004 1.00 46.31 176 VAL A CA 1
ATOM 1312 C C . VAL A 1 176 ? -17.296 -11.848 10.357 1.00 46.31 176 VAL A C 1
ATOM 1314 O O . VAL A 1 176 ? -18.222 -12.624 10.578 1.00 46.31 176 VAL A O 1
ATOM 1317 N N . LEU A 1 177 ? -16.325 -11.632 11.236 1.00 44.62 177 LEU A N 1
ATOM 1318 C CA . LEU A 1 177 ? -16.179 -12.354 12.491 1.00 44.62 177 LEU A CA 1
ATOM 1319 C C . LEU A 1 177 ? -16.573 -11.471 13.681 1.00 44.62 177 LEU A C 1
ATOM 1321 O O . LEU A 1 177 ? -16.189 -10.299 13.669 1.00 44.62 177 LEU A O 1
ATOM 1325 N N . PRO A 1 178 ? -17.297 -11.975 14.708 1.00 49.38 178 PRO A N 1
ATOM 1326 C CA . PRO A 1 178 ? -17.597 -11.199 15.907 1.00 49.38 178 PRO A CA 1
ATOM 1327 C C . PRO A 1 178 ? -16.292 -10.928 16.648 1.00 49.38 178 PRO A C 1
ATOM 1329 O O . PRO A 1 178 ? -15.753 -11.761 17.376 1.00 49.38 178 PRO A O 1
ATOM 1332 N N . LEU A 1 179 ? -15.743 -9.752 16.391 1.00 54.75 179 LEU A N 1
ATOM 1333 C CA . LEU A 1 179 ? -14.426 -9.361 16.839 1.00 54.75 179 LEU A CA 1
ATOM 1334 C C . LEU A 1 179 ? -14.593 -8.593 18.148 1.00 54.75 179 LEU A C 1
ATOM 1336 O O . LEU A 1 179 ? -14.822 -7.386 18.150 1.00 54.75 179 LEU A O 1
ATOM 1340 N N . LYS A 1 180 ? -14.467 -9.301 19.279 1.00 62.66 180 LYS A N 1
ATOM 1341 C CA . LYS A 1 180 ? -13.988 -8.673 20.520 1.00 62.66 180 LYS A CA 1
ATOM 1342 C C . LYS A 1 180 ? -12.495 -8.429 20.337 1.00 62.66 180 LYS A C 1
ATOM 1344 O O . LYS A 1 180 ? -11.669 -9.230 20.762 1.00 62.66 180 LYS A O 1
ATOM 1349 N N . LEU A 1 181 ? -12.167 -7.368 19.611 1.00 67.50 181 LEU A N 1
ATOM 1350 C CA . LEU A 1 181 ? -10.786 -6.980 19.384 1.00 67.50 181 LEU A CA 1
ATOM 1351 C C . LEU A 1 181 ? -10.318 -6.094 20.528 1.00 67.50 181 LEU A C 1
ATOM 1353 O O . LEU A 1 181 ? -11.016 -5.164 20.939 1.00 67.50 181 LEU A O 1
ATOM 1357 N N . ASP A 1 182 ? -9.109 -6.372 21.000 1.00 81.56 182 ASP A N 1
ATOM 1358 C CA . ASP A 1 182 ? -8.338 -5.414 21.771 1.00 81.56 182 ASP A CA 1
ATOM 1359 C C . ASP A 1 182 ? -7.919 -4.271 20.822 1.00 81.56 182 ASP A C 1
ATOM 1361 O O . ASP A 1 182 ? -7.174 -4.514 19.860 1.00 81.56 182 ASP A O 1
ATOM 1365 N N . PRO A 1 183 ? -8.393 -3.027 21.043 1.00 83.00 183 PRO A N 1
ATOM 1366 C CA . PRO A 1 183 ? -8.013 -1.883 20.223 1.00 83.00 183 PRO A CA 1
ATOM 1367 C C . PRO A 1 183 ? -6.498 -1.691 20.127 1.00 83.00 183 PRO A C 1
ATOM 1369 O O . PRO A 1 183 ? -6.018 -1.209 19.104 1.00 83.00 183 PRO A O 1
ATOM 1372 N N . THR A 1 184 ? -5.727 -2.097 21.141 1.00 84.62 184 THR A N 1
ATOM 1373 C CA . THR A 1 184 ? -4.263 -1.998 21.103 1.00 84.62 184 THR A CA 1
ATOM 1374 C C . THR A 1 184 ? -3.667 -2.884 20.014 1.00 84.62 184 THR A C 1
ATOM 1376 O O . THR A 1 184 ? -2.873 -2.409 19.199 1.00 84.62 184 THR A O 1
ATOM 1379 N N . THR A 1 185 ? -4.107 -4.144 19.931 1.00 82.56 185 THR A N 1
ATOM 1380 C CA . THR A 1 185 ? -3.667 -5.090 18.903 1.00 82.56 185 THR A CA 1
ATOM 1381 C C . THR A 1 185 ? -4.053 -4.584 17.522 1.00 82.56 185 THR A C 1
ATOM 1383 O O . THR A 1 185 ? -3.233 -4.617 16.608 1.00 82.56 185 THR A O 1
ATOM 1386 N N . VAL A 1 186 ? -5.265 -4.047 17.359 1.00 83.56 186 VAL A N 1
ATOM 1387 C CA . VAL A 1 186 ? -5.721 -3.518 16.066 1.00 83.56 186 VAL A CA 1
ATOM 1388 C C . VAL A 1 186 ? -4.857 -2.345 15.624 1.00 83.56 186 VAL A C 1
ATOM 1390 O O . VAL A 1 186 ? -4.282 -2.373 14.537 1.00 83.56 186 VAL A O 1
ATOM 1393 N N . LEU A 1 187 ? -4.734 -1.323 16.470 1.00 87.06 187 LEU A N 1
ATOM 1394 C CA . LEU A 1 187 ? -4.043 -0.083 16.133 1.00 87.06 187 LEU A CA 1
ATOM 1395 C C . LEU A 1 187 ? -2.543 -0.310 15.870 1.00 87.06 187 LEU A C 1
ATOM 1397 O O . LEU A 1 187 ? -2.005 0.265 14.920 1.00 87.06 187 LEU A O 1
ATOM 1401 N N . ALA A 1 188 ? -1.882 -1.168 16.656 1.00 85.81 188 ALA A N 1
ATOM 1402 C CA . ALA A 1 188 ? -0.479 -1.531 16.452 1.00 85.81 188 ALA A CA 1
ATOM 1403 C C . ALA A 1 188 ? -0.277 -2.370 15.180 1.00 85.81 188 ALA A C 1
ATOM 1405 O O . ALA A 1 188 ? 0.613 -2.081 14.375 1.00 85.81 188 ALA A O 1
ATOM 1406 N N . THR A 1 189 ? -1.132 -3.371 14.947 1.00 83.38 189 THR A N 1
ATOM 1407 C CA . THR A 1 189 ? -1.010 -4.227 13.758 1.00 83.38 189 THR A CA 1
ATOM 1408 C C . THR A 1 189 ? -1.254 -3.441 12.470 1.00 83.38 189 THR A C 1
ATOM 1410 O O . THR A 1 189 ? -0.553 -3.656 11.481 1.00 83.38 189 THR A O 1
ATOM 1413 N N . ARG A 1 190 ? -2.181 -2.471 12.481 1.00 85.69 190 ARG A N 1
ATOM 1414 C CA . ARG A 1 190 ? -2.416 -1.560 11.347 1.00 85.69 190 ARG A CA 1
ATOM 1415 C C . ARG A 1 190 ? -1.159 -0.786 10.956 1.00 85.69 190 ARG A C 1
ATOM 1417 O O . ARG A 1 190 ? -0.859 -0.694 9.768 1.00 85.69 190 ARG A O 1
ATOM 1424 N N . ALA A 1 191 ? -0.394 -0.284 11.926 1.00 87.75 191 ALA A N 1
ATOM 1425 C CA . ALA A 1 191 ? 0.861 0.417 11.652 1.00 87.75 191 ALA A CA 1
ATOM 1426 C C . ALA A 1 191 ? 1.913 -0.502 11.002 1.00 87.75 191 ALA A C 1
ATOM 1428 O O . ALA A 1 191 ? 2.536 -0.123 10.008 1.00 87.75 191 ALA A O 1
ATOM 1429 N N . GLY A 1 192 ? 2.062 -1.732 11.508 1.00 86.94 192 GLY A N 1
ATOM 1430 C CA . GLY A 1 192 ? 2.975 -2.727 10.933 1.00 86.94 192 GLY A CA 1
ATOM 1431 C C . GLY A 1 192 ? 2.594 -3.137 9.507 1.00 86.94 192 GLY A C 1
ATOM 1432 O O . GLY A 1 192 ? 3.441 -3.150 8.612 1.00 86.94 192 GLY A O 1
ATOM 1433 N N . LEU A 1 193 ? 1.307 -3.408 9.265 1.00 84.00 193 LEU A N 1
ATOM 1434 C CA . LEU A 1 193 ? 0.803 -3.764 7.936 1.00 84.00 193 LEU A CA 1
ATOM 1435 C C . LEU A 1 193 ? 0.905 -2.599 6.949 1.00 84.00 193 LEU A C 1
ATOM 1437 O O . LEU A 1 193 ? 1.235 -2.829 5.787 1.00 84.00 193 LEU A O 1
ATOM 1441 N N . ALA A 1 194 ? 0.704 -1.356 7.398 1.00 86.44 194 ALA A N 1
ATOM 1442 C CA . ALA A 1 194 ? 0.905 -0.181 6.556 1.00 86.44 194 ALA A CA 1
ATOM 1443 C C . ALA A 1 194 ? 2.368 -0.040 6.105 1.00 86.44 194 ALA A C 1
ATOM 1445 O O . ALA A 1 194 ? 2.624 0.175 4.919 1.00 86.44 194 ALA A O 1
ATOM 1446 N N . ALA A 1 195 ? 3.327 -0.229 7.018 1.00 88.38 195 ALA A N 1
ATOM 1447 C CA . ALA A 1 195 ? 4.752 -0.214 6.688 1.00 88.38 195 ALA A CA 1
ATOM 1448 C C . ALA A 1 195 ? 5.124 -1.329 5.697 1.00 88.38 195 ALA A C 1
ATOM 1450 O O . ALA A 1 195 ? 5.828 -1.088 4.716 1.00 88.38 195 ALA A O 1
ATOM 1451 N N . PHE A 1 196 ? 4.612 -2.543 5.919 1.00 87.06 196 PHE A N 1
ATOM 1452 C CA . PHE A 1 196 ? 4.834 -3.674 5.022 1.00 87.06 196 PHE A CA 1
ATOM 1453 C C . PHE A 1 196 ? 4.254 -3.406 3.628 1.00 87.06 196 PHE A C 1
ATOM 1455 O O . PHE A 1 196 ? 4.972 -3.494 2.635 1.00 87.06 196 PHE A O 1
ATOM 1462 N N . ALA A 1 197 ? 2.984 -3.002 3.539 1.00 85.12 197 ALA A N 1
ATOM 1463 C CA . ALA A 1 197 ? 2.331 -2.684 2.272 1.00 85.12 197 ALA A CA 1
ATOM 1464 C C . ALA A 1 197 ? 3.044 -1.549 1.516 1.00 85.12 197 ALA A C 1
ATOM 1466 O O . ALA A 1 197 ? 3.177 -1.618 0.293 1.00 85.12 197 ALA A O 1
ATOM 1467 N N . ALA A 1 198 ? 3.570 -0.544 2.225 1.00 87.81 198 ALA A N 1
ATOM 1468 C CA . ALA A 1 198 ? 4.330 0.549 1.621 1.00 87.81 198 ALA A CA 1
ATOM 1469 C C . ALA A 1 198 ? 5.611 0.071 0.932 1.00 87.81 198 ALA A C 1
ATOM 1471 O O . ALA A 1 198 ? 5.948 0.587 -0.135 1.00 87.81 198 ALA A O 1
ATOM 1472 N N . ALA A 1 199 ? 6.299 -0.934 1.480 1.00 86.56 199 ALA A N 1
ATOM 1473 C CA . ALA A 1 199 ? 7.490 -1.502 0.854 1.00 86.56 199 ALA A CA 1
ATOM 1474 C C . ALA A 1 199 ? 7.159 -2.150 -0.502 1.00 86.56 199 ALA A C 1
ATOM 1476 O O . ALA A 1 199 ? 7.833 -1.885 -1.500 1.00 86.56 199 ALA A O 1
ATOM 1477 N N . PHE A 1 200 ? 6.083 -2.943 -0.561 1.00 85.38 200 PHE A N 1
ATOM 1478 C CA . PHE A 1 200 ? 5.625 -3.569 -1.807 1.00 85.38 200 PHE A CA 1
ATOM 1479 C C . PHE A 1 200 ? 5.130 -2.537 -2.817 1.00 85.38 200 PHE A C 1
ATOM 1481 O O . PHE A 1 200 ? 5.508 -2.605 -3.986 1.00 85.38 200 PHE A O 1
ATOM 1488 N N . LEU A 1 201 ? 4.349 -1.551 -2.365 1.00 85.81 201 LEU A N 1
ATOM 1489 C CA . LEU A 1 201 ? 3.877 -0.456 -3.210 1.00 85.81 201 LEU A CA 1
ATOM 1490 C C . LEU A 1 201 ? 5.050 0.328 -3.814 1.00 85.81 201 LEU A C 1
ATOM 1492 O O . LEU A 1 201 ? 5.060 0.594 -5.012 1.00 85.81 201 LEU A O 1
ATOM 1496 N N . SER A 1 202 ? 6.070 0.632 -3.008 1.00 87.38 202 SER A N 1
ATOM 1497 C CA . SER A 1 202 ? 7.284 1.326 -3.455 1.00 87.38 202 SER A CA 1
ATOM 1498 C C . SER A 1 202 ? 7.994 0.566 -4.577 1.00 87.38 202 SER A C 1
ATOM 1500 O O . SER A 1 202 ? 8.376 1.161 -5.585 1.00 87.38 202 SER A O 1
ATOM 1502 N N . LEU A 1 203 ? 8.157 -0.754 -4.426 1.00 84.62 203 LEU A N 1
ATOM 1503 C CA . LEU A 1 203 ? 8.774 -1.603 -5.449 1.00 84.62 203 LEU A CA 1
ATOM 1504 C C . LEU A 1 203 ? 7.927 -1.658 -6.720 1.00 84.62 203 LEU A C 1
ATOM 1506 O O . LEU A 1 203 ? 8.462 -1.464 -7.809 1.00 84.62 203 LEU A O 1
ATOM 1510 N N . ALA A 1 204 ? 6.620 -1.883 -6.575 1.00 82.81 204 ALA A N 1
ATOM 1511 C CA . ALA A 1 204 ? 5.696 -2.007 -7.695 1.00 82.81 204 ALA A CA 1
ATOM 1512 C C . ALA A 1 204 ? 5.602 -0.708 -8.508 1.00 82.81 204 ALA A C 1
ATOM 1514 O O . ALA A 1 204 ? 5.776 -0.740 -9.724 1.00 82.81 204 ALA A O 1
ATOM 1515 N N . CYS A 1 205 ? 5.393 0.439 -7.854 1.00 85.94 205 CYS A N 1
ATOM 1516 C CA . CYS A 1 205 ? 5.307 1.739 -8.523 1.00 85.94 205 CYS A CA 1
ATOM 1517 C C . CYS A 1 205 ? 6.623 2.117 -9.206 1.00 85.94 205 CYS A C 1
ATOM 1519 O O . CYS A 1 205 ? 6.612 2.590 -10.341 1.00 85.94 205 CYS A O 1
ATOM 1521 N N . HIS A 1 206 ? 7.758 1.874 -8.545 1.00 87.38 206 HIS A N 1
ATOM 1522 C CA . HIS A 1 206 ? 9.060 2.120 -9.151 1.00 87.38 206 HIS A CA 1
ATOM 1523 C C . HIS A 1 206 ? 9.286 1.255 -10.396 1.00 87.38 206 HIS A C 1
ATOM 1525 O O . HIS A 1 206 ? 9.747 1.766 -11.415 1.00 87.38 206 HIS A O 1
ATOM 1531 N N . ASP A 1 207 ? 9.028 -0.053 -10.324 1.00 82.81 207 ASP A N 1
ATOM 1532 C CA . ASP A 1 207 ? 9.252 -0.952 -11.461 1.00 82.81 207 ASP A CA 1
ATOM 1533 C C . ASP A 1 207 ? 8.301 -0.643 -12.623 1.00 82.81 207 ASP A C 1
ATOM 1535 O O . ASP A 1 207 ? 8.753 -0.466 -13.753 1.00 82.81 207 ASP A O 1
ATOM 1539 N N . ALA A 1 208 ? 7.008 -0.463 -12.339 1.00 83.00 208 ALA A N 1
ATOM 1540 C CA . ALA A 1 208 ? 6.011 -0.120 -13.348 1.00 83.00 208 ALA A CA 1
ATOM 1541 C C . ALA A 1 208 ? 6.377 1.168 -14.103 1.00 83.00 208 ALA A C 1
ATOM 1543 O O . ALA A 1 208 ? 6.327 1.198 -15.331 1.00 83.00 208 ALA A O 1
ATOM 1544 N N . ALA A 1 209 ? 6.805 2.214 -13.393 1.00 86.31 209 ALA A N 1
ATOM 1545 C CA . ALA A 1 209 ? 7.175 3.482 -14.014 1.00 86.31 209 ALA A CA 1
ATOM 1546 C C . ALA A 1 209 ? 8.489 3.409 -14.810 1.00 86.31 209 ALA A C 1
ATOM 1548 O O . ALA A 1 209 ? 8.603 4.025 -15.870 1.00 86.31 209 ALA A O 1
ATOM 1549 N N . PHE A 1 210 ? 9.462 2.619 -14.343 1.00 85.00 210 PHE A N 1
ATOM 1550 C CA . PHE A 1 210 ? 10.675 2.328 -15.109 1.00 85.00 210 PHE A CA 1
ATOM 1551 C C . PHE A 1 210 ? 10.339 1.630 -16.436 1.00 85.00 210 PHE A C 1
ATOM 1553 O O . PHE A 1 210 ? 10.830 2.020 -17.492 1.00 85.00 210 PHE A O 1
ATOM 1560 N N . ARG A 1 211 ? 9.459 0.622 -16.400 1.00 80.12 211 ARG A N 1
ATOM 1561 C CA . ARG A 1 211 ? 9.026 -0.114 -17.598 1.00 80.12 211 ARG A CA 1
ATOM 1562 C C . ARG A 1 211 ? 8.189 0.735 -18.540 1.00 80.12 211 ARG A C 1
ATOM 1564 O O . ARG A 1 211 ? 8.374 0.640 -19.748 1.00 80.12 211 ARG A O 1
ATOM 1571 N N . LEU A 1 212 ? 7.314 1.581 -18.001 1.00 84.06 212 LEU A N 1
ATOM 1572 C CA . LEU A 1 212 ? 6.560 2.544 -18.795 1.00 84.06 212 LEU A CA 1
ATOM 1573 C C . LEU A 1 212 ? 7.508 3.418 -19.619 1.00 84.06 212 LEU A C 1
ATOM 1575 O O . LEU A 1 212 ? 7.292 3.581 -20.814 1.00 84.06 212 LEU A O 1
ATOM 1579 N N . ARG A 1 213 ? 8.592 3.917 -19.015 1.00 84.38 213 ARG A N 1
ATOM 1580 C CA . ARG A 1 213 ? 9.608 4.683 -19.744 1.00 84.38 213 ARG A CA 1
ATOM 1581 C C . ARG A 1 213 ? 10.243 3.884 -20.884 1.00 84.38 213 ARG A C 1
ATOM 1583 O O . ARG A 1 213 ? 10.370 4.424 -21.974 1.00 84.38 213 ARG A O 1
ATOM 1590 N N . GLU A 1 214 ? 10.642 2.635 -20.646 1.00 83.62 214 GLU A N 1
ATOM 1591 C CA . GLU A 1 214 ? 11.233 1.783 -21.694 1.00 83.62 214 GLU A CA 1
ATOM 1592 C C . GLU A 1 214 ? 10.274 1.616 -22.881 1.00 83.62 214 GLU A C 1
ATOM 1594 O O . GLU A 1 214 ? 10.665 1.836 -24.023 1.00 83.62 214 GLU A O 1
ATOM 1599 N N . VAL A 1 215 ? 8.994 1.343 -22.607 1.00 84.19 215 VAL A N 1
ATOM 1600 C CA . VAL A 1 215 ? 7.957 1.247 -23.646 1.00 84.19 215 VAL A CA 1
ATOM 1601 C C . VAL A 1 215 ? 7.798 2.570 -24.397 1.00 84.19 215 VAL A C 1
ATOM 1603 O O . VAL A 1 215 ? 7.698 2.571 -25.620 1.00 84.19 215 VAL A O 1
ATOM 1606 N N . LEU A 1 216 ? 7.797 3.707 -23.696 1.00 85.75 216 LEU A N 1
ATOM 1607 C CA . LEU A 1 216 ? 7.700 5.021 -24.338 1.00 85.75 216 LEU A CA 1
ATOM 1608 C C . LEU A 1 216 ? 8.905 5.312 -25.244 1.00 85.75 216 LEU A C 1
ATOM 1610 O O . LEU A 1 216 ? 8.724 5.906 -26.303 1.00 85.75 216 LEU A O 1
ATOM 1614 N N . ILE A 1 217 ? 10.110 4.870 -24.874 1.00 84.94 217 ILE A N 1
ATOM 1615 C CA . ILE A 1 217 ? 11.309 4.993 -25.717 1.00 84.94 217 ILE A CA 1
ATOM 1616 C C . ILE A 1 217 ? 11.203 4.095 -26.950 1.00 84.94 217 ILE A C 1
ATOM 1618 O O . ILE A 1 217 ? 11.460 4.555 -28.060 1.00 84.94 217 ILE A O 1
ATOM 1622 N N . ASP A 1 218 ? 10.783 2.840 -26.779 1.00 82.81 218 ASP A N 1
ATOM 1623 C CA . ASP A 1 218 ? 10.617 1.890 -27.887 1.00 82.81 218 ASP A CA 1
ATOM 1624 C C . ASP A 1 218 ? 9.563 2.358 -28.904 1.00 82.81 218 ASP A C 1
ATOM 1626 O O . ASP A 1 218 ? 9.701 2.117 -30.105 1.00 82.81 218 ASP A O 1
ATOM 1630 N N . LEU A 1 219 ? 8.530 3.063 -28.434 1.00 88.88 219 LEU A N 1
ATOM 1631 C CA . LEU A 1 219 ? 7.504 3.691 -29.269 1.00 88.88 219 LEU A CA 1
ATOM 1632 C C . LEU A 1 219 ? 7.944 5.033 -29.883 1.00 88.88 219 LEU A C 1
ATOM 1634 O O . LEU A 1 219 ? 7.192 5.608 -30.668 1.00 88.88 219 LEU A O 1
ATOM 1638 N N . GLY A 1 220 ? 9.125 5.551 -29.532 1.00 88.00 220 GLY A N 1
ATOM 1639 C CA . GLY A 1 220 ? 9.600 6.867 -29.971 1.00 88.00 220 GLY A CA 1
ATOM 1640 C C . GLY A 1 220 ? 8.830 8.046 -29.362 1.00 88.00 220 GLY A C 1
ATOM 1641 O O . GLY A 1 220 ? 8.867 9.144 -29.905 1.00 88.00 220 GLY A O 1
ATOM 1642 N N . LEU A 1 221 ? 8.115 7.824 -28.254 1.00 87.50 221 LEU A N 1
ATOM 1643 C CA . LEU A 1 221 ? 7.360 8.841 -27.509 1.00 87.50 221 LEU A CA 1
ATOM 1644 C C . LEU A 1 221 ? 8.187 9.501 -26.394 1.00 87.50 221 LEU A C 1
ATOM 1646 O O . LEU A 1 221 ? 7.751 10.488 -25.804 1.00 87.50 221 LEU A O 1
ATOM 1650 N N . ALA A 1 222 ? 9.361 8.952 -26.080 1.00 86.19 222 ALA A N 1
ATOM 1651 C CA . ALA A 1 222 ? 10.306 9.513 -25.126 1.00 86.19 222 ALA A CA 1
ATOM 1652 C C . ALA A 1 222 ? 11.736 9.412 -25.665 1.00 86.19 222 ALA A C 1
ATOM 1654 O O . ALA A 1 222 ? 12.130 8.391 -26.228 1.00 86.19 222 ALA A O 1
ATOM 1655 N N . GLU A 1 223 ? 12.528 10.460 -25.446 1.00 78.31 223 GLU A N 1
ATOM 1656 C CA . GLU A 1 223 ? 13.921 10.491 -25.885 1.00 78.31 223 GLU A CA 1
ATOM 1657 C C . GLU A 1 223 ? 14.830 9.723 -24.908 1.00 78.31 223 GLU A C 1
ATOM 1659 O O . GLU A 1 223 ? 14.727 9.890 -23.682 1.00 78.31 223 GLU A O 1
ATOM 1664 N N . PRO A 1 224 ? 15.756 8.887 -25.409 1.00 74.25 224 PRO A N 1
ATOM 1665 C CA . PRO A 1 224 ? 16.822 8.353 -24.582 1.00 74.25 224 PRO A CA 1
ATOM 1666 C C . PRO A 1 224 ? 17.760 9.497 -24.171 1.00 74.25 224 PRO A C 1
ATOM 1668 O O . PRO A 1 224 ? 18.265 10.238 -25.010 1.00 74.25 224 PRO A O 1
ATOM 1671 N N . GLU A 1 225 ? 18.021 9.636 -22.869 1.00 67.06 225 GLU A N 1
ATOM 1672 C CA . GLU A 1 225 ? 18.986 10.623 -22.370 1.00 67.06 225 GLU A CA 1
ATOM 1673 C C . GLU A 1 225 ? 20.377 10.314 -22.965 1.00 67.06 225 GLU A C 1
ATOM 1675 O O . GLU A 1 225 ? 20.764 9.136 -23.023 1.00 67.06 225 GLU A O 1
ATOM 1680 N N . PRO A 1 226 ? 21.129 11.324 -23.441 1.00 57.62 226 PRO A N 1
ATOM 1681 C CA . PRO A 1 226 ? 22.424 11.098 -24.062 1.00 57.62 226 PRO A CA 1
ATOM 1682 C C . PRO A 1 226 ? 23.362 10.440 -23.050 1.00 57.62 226 PRO A C 1
ATOM 1684 O O . PRO A 1 226 ? 23.598 10.962 -21.962 1.00 57.62 226 PRO A O 1
ATOM 1687 N N . GLN A 1 227 ? 23.907 9.273 -23.405 1.00 55.06 227 GLN A N 1
ATOM 1688 C CA . GLN A 1 227 ? 24.874 8.580 -22.558 1.00 55.06 227 GLN A CA 1
ATOM 1689 C C . GLN A 1 227 ? 26.025 9.533 -22.230 1.00 55.06 227 GLN A C 1
ATOM 1691 O O . GLN A 1 227 ? 26.779 9.922 -23.123 1.00 55.06 227 GLN A O 1
ATOM 1696 N N . LYS A 1 228 ? 26.180 9.896 -20.948 1.00 50.59 228 LYS A N 1
ATOM 1697 C CA . LYS A 1 228 ? 27.359 10.645 -20.502 1.00 50.59 228 LYS A CA 1
ATOM 1698 C C . LYS A 1 228 ? 28.610 9.852 -20.898 1.00 50.59 228 LYS A C 1
ATOM 1700 O O . LYS A 1 228 ? 28.753 8.710 -20.442 1.00 50.59 228 LYS A O 1
ATOM 1705 N N . PRO A 1 229 ? 29.510 10.419 -21.719 1.00 39.59 229 PRO A N 1
ATOM 1706 C CA . PRO A 1 229 ? 30.742 9.747 -22.092 1.00 39.59 229 PRO A CA 1
ATOM 1707 C C . PRO A 1 229 ? 31.591 9.592 -20.826 1.00 39.59 229 PRO A C 1
ATOM 1709 O O . PRO A 1 229 ? 32.102 10.571 -20.294 1.00 39.59 229 PRO A O 1
ATOM 1712 N N . GLY A 1 230 ? 31.677 8.372 -20.289 1.00 48.44 230 GLY A N 1
ATOM 1713 C CA . GLY A 1 230 ? 32.604 8.056 -19.196 1.00 48.44 230 GLY A CA 1
ATOM 1714 C C . GLY A 1 230 ? 32.125 7.083 -18.118 1.00 48.44 230 GLY A C 1
ATOM 1715 O O . GLY A 1 230 ? 32.960 6.605 -17.360 1.00 48.44 230 GLY A O 1
ATOM 1716 N N . SER A 1 231 ? 30.840 6.725 -18.021 1.00 47.62 231 SER A N 1
ATOM 1717 C CA . SER A 1 231 ? 30.372 5.916 -16.873 1.00 47.62 231 SER A CA 1
ATOM 1718 C C . SER A 1 231 ? 30.517 4.393 -17.017 1.00 47.62 231 SER A C 1
ATOM 1720 O O . SER A 1 231 ? 30.296 3.684 -16.041 1.00 47.62 231 SER A O 1
ATOM 1722 N N . GLY A 1 232 ? 30.893 3.878 -18.195 1.00 43.44 232 GLY A N 1
ATOM 1723 C CA . GLY A 1 232 ? 31.027 2.428 -18.437 1.00 43.44 232 GLY A CA 1
ATOM 1724 C C . GLY A 1 232 ? 32.329 1.971 -19.107 1.00 43.44 232 GLY A C 1
ATOM 1725 O O . GLY A 1 232 ? 32.557 0.769 -19.212 1.00 43.44 232 GLY A O 1
ATOM 1726 N N . GLY A 1 233 ? 33.174 2.902 -19.567 1.00 41.78 233 GLY A N 1
ATOM 1727 C CA . GLY A 1 233 ? 34.442 2.585 -20.242 1.00 41.78 233 GLY A CA 1
ATOM 1728 C C . GLY A 1 233 ? 35.600 2.391 -19.263 1.00 41.78 233 GLY A C 1
ATOM 1729 O O . GLY A 1 233 ? 36.232 1.341 -19.257 1.00 41.78 233 GLY A O 1
ATOM 1730 N N . ALA A 1 234 ? 35.807 3.356 -18.363 1.00 47.72 234 ALA A N 1
ATOM 1731 C CA . ALA A 1 234 ? 36.986 3.399 -17.495 1.00 47.72 234 ALA A CA 1
ATOM 1732 C C . ALA A 1 234 ? 37.071 2.235 -16.482 1.00 47.72 234 ALA A C 1
ATOM 1734 O O . ALA A 1 234 ? 38.159 1.735 -16.200 1.00 47.72 234 ALA A O 1
ATOM 1735 N N . GLU A 1 235 ? 35.936 1.759 -15.949 1.00 48.41 235 GLU A N 1
ATOM 1736 C CA . GLU A 1 235 ? 35.929 0.607 -15.030 1.00 48.41 235 GLU A CA 1
ATOM 1737 C C . GLU A 1 235 ? 36.217 -0.719 -15.750 1.00 48.41 235 GLU A C 1
ATOM 1739 O O . GLU A 1 235 ? 36.889 -1.586 -15.190 1.00 48.41 235 GLU A O 1
ATOM 1744 N N . ASN A 1 236 ? 35.765 -0.871 -16.998 1.00 46.44 236 ASN A N 1
ATOM 1745 C CA . ASN A 1 236 ? 36.004 -2.082 -17.783 1.00 46.44 236 ASN A CA 1
ATOM 1746 C C . ASN A 1 236 ? 37.424 -2.113 -18.361 1.00 46.44 236 ASN A C 1
ATOM 1748 O O . ASN A 1 236 ? 38.052 -3.169 -18.338 1.00 46.44 236 ASN A O 1
ATOM 1752 N N . GLU A 1 237 ? 37.969 -0.964 -18.773 1.00 51.69 237 GLU A N 1
ATOM 1753 C CA . GLU A 1 237 ? 39.364 -0.837 -19.212 1.00 51.69 237 GLU A CA 1
ATOM 1754 C C . GLU A 1 237 ? 40.342 -1.228 -18.098 1.00 51.69 237 GLU A C 1
ATOM 1756 O O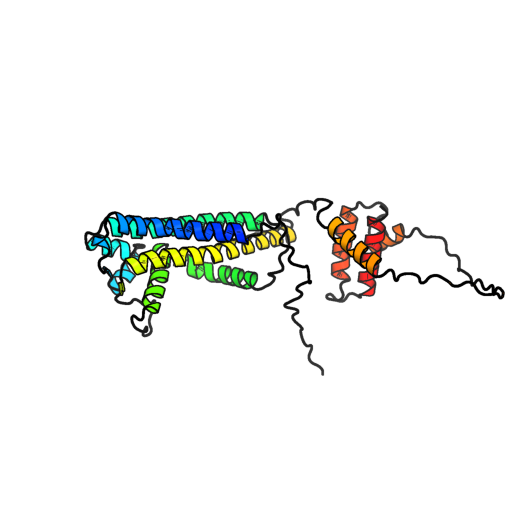 . GLU A 1 237 ? 41.243 -2.033 -18.329 1.00 51.69 237 GLU A O 1
ATOM 1761 N N . GLY A 1 238 ? 40.117 -0.770 -16.861 1.00 54.84 238 GLY A N 1
ATOM 1762 C CA . GLY A 1 238 ? 40.970 -1.131 -15.724 1.00 54.84 238 GLY A CA 1
ATOM 1763 C C . GLY A 1 238 ? 40.902 -2.617 -15.343 1.00 54.84 238 GLY A C 1
ATOM 1764 O O . GLY A 1 238 ? 41.890 -3.193 -14.875 1.00 54.84 238 GLY A O 1
ATOM 1765 N N . VAL A 1 239 ? 39.752 -3.269 -15.549 1.00 59.69 239 VAL A N 1
ATOM 1766 C CA . VAL A 1 239 ? 39.587 -4.715 -15.324 1.00 59.69 239 VAL A CA 1
ATOM 1767 C C . VAL A 1 239 ? 40.231 -5.517 -16.452 1.00 59.69 239 VAL A C 1
ATOM 1769 O O . VAL A 1 239 ? 40.928 -6.494 -16.173 1.00 59.69 239 VAL A O 1
ATOM 1772 N N . GLU A 1 240 ? 40.057 -5.100 -17.706 1.00 57.06 240 GLU A N 1
ATOM 1773 C CA . GLU A 1 240 ? 40.644 -5.763 -18.869 1.00 57.06 240 GLU A CA 1
ATOM 1774 C C . GLU A 1 240 ? 42.173 -5.612 -18.885 1.00 57.06 240 GLU A C 1
ATOM 1776 O O . GLU A 1 240 ? 42.888 -6.583 -19.137 1.00 57.06 240 GLU A O 1
ATOM 1781 N N . GLU A 1 241 ? 42.697 -4.444 -18.508 1.00 63.38 241 GLU A N 1
ATOM 1782 C CA . GLU A 1 241 ? 44.129 -4.193 -18.351 1.00 63.38 241 GLU A CA 1
ATOM 1783 C C . GLU A 1 241 ? 44.732 -5.024 -17.209 1.00 63.38 241 GLU A C 1
ATOM 1785 O O . GLU A 1 241 ? 45.789 -5.638 -17.381 1.00 63.38 241 GLU A O 1
ATOM 1790 N N . LYS A 1 242 ? 44.033 -5.149 -16.069 1.00 66.25 242 LYS A N 1
ATOM 1791 C CA . LYS A 1 242 ? 44.435 -6.062 -14.983 1.00 66.25 242 LYS A CA 1
ATOM 1792 C C . LYS A 1 242 ? 44.416 -7.525 -15.422 1.00 66.25 242 LYS A C 1
ATOM 1794 O O . LYS A 1 242 ? 45.337 -8.264 -15.075 1.00 66.25 242 LYS A O 1
ATOM 1799 N N . LEU A 1 243 ? 43.428 -7.946 -16.213 1.00 65.44 243 LEU A N 1
ATOM 1800 C CA . LEU A 1 243 ? 43.358 -9.306 -16.759 1.00 65.44 243 LEU A CA 1
ATOM 1801 C C . LEU A 1 243 ? 44.486 -9.571 -17.768 1.00 65.44 243 LEU A C 1
ATOM 1803 O O . LEU A 1 243 ? 45.067 -10.657 -17.778 1.00 65.44 243 LEU A O 1
ATOM 1807 N N . ARG A 1 244 ? 44.831 -8.573 -18.592 1.00 69.50 244 ARG A N 1
ATOM 1808 C CA . ARG A 1 244 ? 45.962 -8.618 -19.531 1.00 69.50 244 ARG A CA 1
ATOM 1809 C C . ARG A 1 244 ? 47.302 -8.669 -18.798 1.00 69.50 244 ARG A C 1
ATOM 1811 O O . ARG A 1 244 ? 48.160 -9.459 -19.185 1.00 69.50 244 ARG A O 1
ATOM 1818 N N . ARG A 1 245 ? 47.471 -7.904 -17.712 1.00 66.56 245 ARG A N 1
ATOM 1819 C CA . ARG A 1 245 ? 48.648 -7.978 -16.825 1.00 66.56 245 ARG A CA 1
ATOM 1820 C C . ARG A 1 245 ? 48.761 -9.336 -16.136 1.00 66.56 245 ARG A C 1
ATOM 1822 O O . ARG A 1 245 ? 49.851 -9.887 -16.103 1.00 66.56 245 ARG A O 1
ATOM 1829 N N . ALA A 1 246 ? 47.654 -9.903 -15.658 1.00 68.00 246 ALA A N 1
ATOM 1830 C CA . ALA A 1 246 ? 47.640 -11.227 -15.031 1.00 68.00 246 ALA A CA 1
ATOM 1831 C C . ALA A 1 246 ? 47.901 -12.373 -16.029 1.00 68.00 246 ALA A C 1
ATOM 1833 O O . ALA A 1 246 ? 48.449 -13.405 -15.654 1.00 68.00 246 ALA A O 1
ATOM 1834 N N . LYS A 1 247 ? 47.540 -12.196 -17.310 1.00 66.62 247 LYS A N 1
ATOM 1835 C CA . LYS A 1 247 ? 47.842 -13.153 -18.390 1.00 66.62 247 LYS A CA 1
ATOM 1836 C C . LYS A 1 247 ? 49.252 -13.017 -18.972 1.00 66.62 247 LYS A C 1
ATOM 1838 O O . LYS A 1 247 ? 49.685 -13.920 -19.689 1.00 66.62 247 LYS A O 1
ATOM 1843 N N . ARG A 1 248 ? 49.991 -11.940 -18.679 1.00 61.91 248 ARG A N 1
ATOM 1844 C CA . ARG A 1 248 ? 51.422 -11.861 -19.002 1.00 61.91 248 ARG A CA 1
ATOM 1845 C C . ARG A 1 248 ? 52.186 -12.777 -18.042 1.00 61.91 248 ARG A C 1
ATOM 1847 O O . ARG A 1 248 ? 52.476 -12.395 -16.914 1.00 61.91 248 ARG A O 1
ATOM 1854 N N . LYS A 1 249 ? 52.501 -13.996 -18.494 1.00 49.28 249 LYS A N 1
ATOM 1855 C CA . LYS A 1 249 ? 53.469 -14.879 -17.820 1.00 49.28 249 LYS A CA 1
ATOM 1856 C C . LYS A 1 249 ? 54.787 -14.115 -17.586 1.00 49.28 249 LYS A C 1
ATOM 1858 O O . LYS A 1 249 ? 55.226 -13.429 -18.513 1.00 49.28 249 LYS A O 1
ATOM 1863 N N . PRO A 1 250 ? 55.440 -14.248 -16.417 1.00 49.28 250 PRO A N 1
ATOM 1864 C CA . PRO A 1 250 ? 56.816 -13.794 -16.246 1.00 49.28 250 PRO A CA 1
ATOM 1865 C C . PRO A 1 250 ? 57.702 -14.500 -17.279 1.00 49.28 250 PRO A C 1
ATOM 1867 O O . PRO A 1 250 ? 57.689 -15.727 -17.364 1.00 49.28 250 PRO A O 1
ATOM 1870 N N . GLN A 1 251 ? 58.420 -13.737 -18.105 1.00 47.62 251 GLN A N 1
ATOM 1871 C CA . GLN A 1 251 ? 59.500 -14.293 -18.917 1.00 47.62 251 GLN A CA 1
ATOM 1872 C C . GLN A 1 251 ? 60.589 -14.778 -17.960 1.00 47.62 251 GLN A C 1
ATOM 1874 O O . GLN A 1 251 ? 61.152 -13.979 -17.214 1.00 47.62 251 GLN A O 1
ATOM 1879 N N . GLU A 1 252 ? 60.864 -16.081 -17.970 1.00 47.16 252 GLU A N 1
ATOM 1880 C CA . GLU A 1 252 ? 62.059 -16.630 -17.333 1.00 47.16 252 GLU A CA 1
ATOM 1881 C C . GLU A 1 252 ? 63.317 -16.005 -17.962 1.00 47.16 252 GLU A C 1
ATOM 1883 O O . GLU A 1 252 ? 63.338 -15.763 -19.178 1.00 47.16 252 GLU A O 1
ATOM 1888 N N . PRO A 1 253 ? 64.372 -15.732 -17.172 1.00 40.56 253 PRO A N 1
ATOM 1889 C CA . PRO A 1 253 ? 65.608 -15.188 -17.706 1.00 40.56 253 PRO A CA 1
ATOM 1890 C C . PRO A 1 253 ? 66.258 -16.219 -18.629 1.00 40.56 253 PRO A C 1
ATOM 1892 O O . PRO A 1 253 ? 66.556 -17.344 -18.223 1.00 40.56 253 PRO A O 1
ATOM 1895 N N . ARG A 1 254 ? 66.481 -15.820 -19.884 1.00 38.91 254 ARG A N 1
ATOM 1896 C CA . ARG A 1 254 ? 67.241 -16.597 -20.864 1.00 38.91 254 ARG A CA 1
ATOM 1897 C C . ARG A 1 254 ? 68.652 -16.841 -20.330 1.00 38.91 254 ARG A C 1
ATOM 1899 O O . ARG A 1 254 ? 69.383 -15.887 -20.086 1.00 38.91 254 ARG A O 1
ATOM 1906 N N . ARG A 1 255 ? 69.027 -18.113 -20.197 1.00 38.16 255 ARG A N 1
ATOM 1907 C CA . ARG A 1 255 ? 70.431 -18.524 -20.135 1.00 38.16 255 ARG A CA 1
ATOM 1908 C C . ARG A 1 255 ? 70.997 -18.511 -21.551 1.00 38.16 255 ARG A C 1
ATOM 1910 O O . ARG A 1 255 ? 70.362 -19.010 -22.479 1.00 38.16 255 ARG A O 1
ATOM 1917 N N . GLU A 1 256 ? 72.148 -17.875 -21.687 1.00 38.34 256 GLU A N 1
ATOM 1918 C CA . GLU A 1 256 ? 72.963 -17.814 -22.896 1.00 38.34 256 GLU A CA 1
ATOM 1919 C C . GLU A 1 256 ? 73.534 -19.202 -23.230 1.00 38.34 256 GLU A C 1
ATOM 1921 O O . GLU A 1 256 ? 73.872 -19.966 -22.325 1.00 38.34 256 GLU A O 1
ATOM 1926 N N . GLY A 1 257 ? 73.625 -19.524 -24.524 1.00 32.88 257 GLY A N 1
ATOM 1927 C CA . GLY A 1 257 ? 74.233 -20.762 -25.017 1.00 32.88 257 GLY A CA 1
ATOM 1928 C C . GLY A 1 257 ? 73.879 -21.087 -26.474 1.00 32.88 257 GLY A C 1
ATOM 1929 O O . GLY A 1 257 ? 72.831 -21.664 -26.732 1.00 32.88 257 GLY A O 1
ATOM 1930 N N . GLU A 1 258 ? 74.771 -20.677 -27.381 1.00 32.66 258 GLU A N 1
ATOM 1931 C CA . GLU A 1 258 ? 75.147 -21.281 -28.679 1.00 32.66 258 GLU A CA 1
ATOM 1932 C C . GLU A 1 258 ? 74.116 -21.578 -29.801 1.00 32.66 258 GLU A C 1
ATOM 1934 O O . GLU A 1 258 ? 73.340 -22.525 -29.787 1.00 32.66 258 GLU A O 1
ATOM 1939 N N . GLU A 1 259 ? 74.229 -20.748 -30.849 1.00 32.72 259 GLU A N 1
ATOM 1940 C CA . GLU A 1 259 ? 74.623 -21.113 -32.226 1.00 32.72 259 GLU A CA 1
ATOM 1941 C C . GLU A 1 259 ? 73.817 -22.158 -33.041 1.00 32.72 259 GLU A C 1
ATOM 1943 O O . GLU A 1 259 ? 73.949 -23.362 -32.851 1.00 32.72 259 GLU A O 1
ATOM 1948 N N . SER A 1 260 ? 73.101 -21.699 -34.090 1.00 29.64 260 SER A N 1
ATOM 1949 C CA . SER A 1 260 ? 73.330 -22.111 -35.503 1.00 29.64 260 SER A CA 1
ATOM 1950 C C . SER A 1 260 ? 72.201 -21.733 -36.493 1.00 29.64 260 SER A C 1
ATOM 1952 O O . SER A 1 260 ? 71.121 -22.309 -36.489 1.00 29.64 260 SER A O 1
ATOM 1954 N N . ARG A 1 261 ? 72.562 -20.826 -37.418 1.00 36.53 261 ARG A N 1
ATOM 1955 C CA . ARG A 1 261 ? 72.179 -20.638 -38.847 1.00 36.53 261 ARG A CA 1
ATOM 1956 C C . ARG A 1 261 ? 70.721 -20.405 -39.339 1.00 36.53 261 ARG A C 1
ATOM 1958 O O . ARG A 1 261 ? 69.760 -20.933 -38.794 1.00 36.53 261 ARG A O 1
ATOM 1965 N N . PRO A 1 262 ? 70.548 -19.628 -40.446 1.00 41.31 262 PRO A N 1
ATOM 1966 C CA . PRO A 1 262 ? 69.267 -19.040 -40.845 1.00 41.31 262 PRO A CA 1
ATOM 1967 C C . PRO A 1 262 ? 68.581 -19.766 -42.019 1.00 41.31 262 PRO A C 1
ATOM 1969 O O . PRO A 1 262 ? 69.196 -20.073 -43.039 1.00 41.31 262 PRO A O 1
ATOM 1972 N N . GLY A 1 263 ? 67.263 -19.954 -41.912 1.00 32.47 263 GLY A N 1
ATOM 1973 C CA . GLY A 1 263 ? 66.407 -20.525 -42.955 1.00 32.47 263 GLY A CA 1
ATOM 1974 C C . GLY A 1 263 ? 65.361 -19.531 -43.457 1.00 32.47 263 GLY A C 1
ATOM 1975 O O . GLY A 1 263 ? 64.243 -19.469 -42.958 1.00 32.47 263 GLY A O 1
ATOM 1976 N N . ARG A 1 264 ? 65.733 -18.759 -44.477 1.00 36.34 264 ARG A N 1
ATOM 1977 C CA . ARG A 1 264 ? 64.873 -17.886 -45.288 1.00 36.34 264 ARG A CA 1
ATOM 1978 C C . ARG A 1 264 ? 63.759 -18.697 -45.959 1.00 36.34 264 ARG A C 1
ATOM 1980 O O . ARG A 1 264 ? 64.068 -19.600 -46.730 1.00 36.34 264 ARG A O 1
ATOM 1987 N N . ARG A 1 265 ? 62.487 -18.315 -45.784 1.00 35.56 265 ARG A N 1
ATOM 1988 C CA . ARG A 1 265 ? 61.426 -18.579 -46.778 1.00 35.56 265 ARG A CA 1
ATOM 1989 C C . ARG A 1 265 ? 60.229 -17.641 -46.616 1.00 35.56 265 ARG A C 1
ATOM 1991 O O . ARG A 1 265 ? 59.238 -17.920 -45.955 1.00 35.56 265 ARG A O 1
ATOM 1998 N N . THR A 1 266 ? 60.361 -16.511 -47.295 1.00 37.12 266 THR A N 1
ATOM 1999 C CA . THR A 1 266 ? 59.280 -15.667 -47.796 1.00 37.12 266 THR A CA 1
ATOM 2000 C C . THR A 1 266 ? 58.273 -16.499 -48.599 1.00 37.12 266 THR A C 1
ATOM 2002 O O . THR A 1 266 ? 58.642 -17.174 -49.559 1.00 37.12 266 THR A O 1
ATOM 2005 N N . ARG A 1 267 ? 56.982 -16.409 -48.258 1.00 37.38 267 ARG A N 1
ATOM 2006 C CA . ARG A 1 267 ? 55.883 -16.769 -49.166 1.00 37.38 267 ARG A CA 1
ATOM 2007 C C . ARG A 1 267 ? 54.893 -15.609 -49.280 1.00 37.38 267 ARG A C 1
ATOM 2009 O O . ARG A 1 267 ? 54.063 -15.382 -48.412 1.00 37.38 267 ARG A O 1
ATOM 2016 N N . ALA A 1 268 ? 55.102 -14.865 -50.364 1.00 35.00 268 ALA A N 1
ATOM 2017 C CA . ALA A 1 268 ? 54.133 -14.224 -51.249 1.00 35.00 268 ALA A CA 1
ATOM 2018 C C . ALA A 1 268 ? 52.789 -13.763 -50.650 1.00 35.00 268 ALA A C 1
ATOM 2020 O O . ALA A 1 268 ? 51.828 -14.524 -50.564 1.00 35.00 268 ALA A O 1
ATOM 2021 N N . ARG A 1 269 ? 52.693 -12.453 -50.388 1.00 36.78 269 ARG A N 1
ATOM 2022 C CA . ARG A 1 269 ? 51.430 -11.705 -50.432 1.00 36.78 269 ARG A CA 1
ATOM 2023 C C . ARG A 1 269 ? 51.032 -11.514 -51.900 1.00 36.78 269 ARG A C 1
ATOM 2025 O O . ARG A 1 269 ? 51.793 -10.921 -52.660 1.00 36.78 269 ARG A O 1
ATOM 2032 N N . LYS A 1 270 ? 49.851 -11.999 -52.292 1.00 38.22 270 LYS A N 1
ATOM 2033 C CA . LYS A 1 270 ? 49.187 -11.593 -53.541 1.00 38.22 270 LYS A CA 1
ATOM 2034 C C . LYS A 1 270 ? 48.657 -10.170 -53.358 1.00 38.22 270 LYS A C 1
ATOM 2036 O O . LYS A 1 270 ? 47.916 -9.907 -52.415 1.00 38.22 270 LYS A O 1
ATOM 2041 N N . ALA A 1 271 ? 49.080 -9.280 -54.246 1.00 35.56 271 ALA A N 1
ATOM 2042 C CA . ALA A 1 271 ? 48.639 -7.901 -54.328 1.00 35.56 271 ALA A CA 1
ATOM 2043 C C . ALA A 1 271 ? 47.237 -7.819 -54.952 1.00 35.56 271 ALA A C 1
ATOM 2045 O O . ALA A 1 271 ? 47.002 -8.334 -56.042 1.00 35.56 271 ALA A O 1
ATOM 2046 N N . GLY A 1 272 ? 46.338 -7.145 -54.245 1.00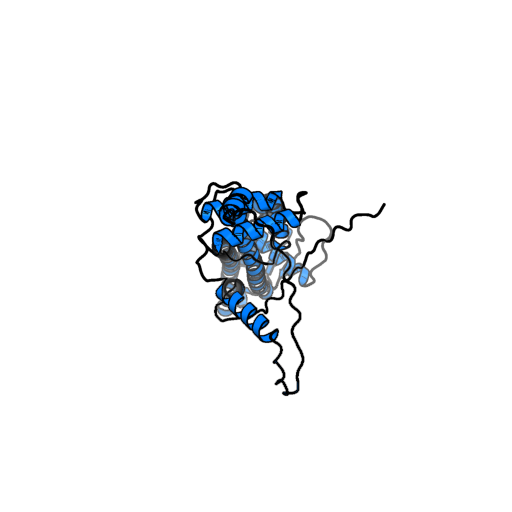 36.06 272 GLY A N 1
ATOM 2047 C CA . GLY A 1 272 ? 45.182 -6.438 -54.777 1.00 36.06 272 GLY A CA 1
ATOM 2048 C C . GLY A 1 272 ? 45.175 -5.074 -54.089 1.00 36.06 272 GLY A C 1
ATOM 2049 O O . GLY A 1 272 ? 45.547 -4.985 -52.919 1.00 36.06 272 GLY A O 1
ATOM 2050 N N . THR A 1 273 ? 44.864 -4.021 -54.832 1.00 44.97 273 THR A N 1
ATOM 2051 C CA . THR A 1 273 ? 44.772 -2.618 -54.398 1.00 44.97 273 THR A CA 1
ATOM 2052 C C . THR A 1 273 ? 44.151 -2.505 -52.994 1.00 44.97 273 THR A C 1
ATOM 2054 O O . THR A 1 273 ? 43.129 -3.155 -52.759 1.00 44.97 273 THR A O 1
ATOM 2057 N N . PRO A 1 274 ? 44.722 -1.742 -52.037 1.00 48.91 274 PRO A N 1
ATOM 2058 C CA . PRO A 1 274 ? 44.112 -1.604 -50.722 1.00 48.91 274 PRO A CA 1
ATOM 2059 C C . PRO A 1 274 ? 42.855 -0.741 -50.857 1.00 48.91 274 PRO A C 1
ATOM 2061 O O . PRO A 1 274 ? 42.919 0.482 -50.801 1.00 48.91 274 PRO A O 1
ATOM 2064 N N . GLU A 1 275 ? 41.704 -1.375 -51.073 1.00 61.12 275 GLU A N 1
ATOM 2065 C CA . GLU A 1 275 ? 40.426 -0.732 -50.784 1.00 61.12 275 GLU A CA 1
ATOM 2066 C C . GLU A 1 275 ? 40.435 -0.345 -49.307 1.00 61.12 275 GLU A C 1
ATOM 2068 O O . GLU A 1 275 ? 40.680 -1.195 -48.445 1.00 61.12 275 GLU A O 1
ATOM 2073 N N . ASP A 1 276 ? 40.205 0.937 -49.028 1.00 76.38 276 ASP A N 1
ATOM 2074 C CA . ASP A 1 276 ? 40.135 1.452 -47.666 1.00 76.38 276 ASP A CA 1
ATOM 2075 C C . ASP A 1 276 ? 39.132 0.602 -46.853 1.00 76.38 276 ASP A C 1
ATOM 2077 O O . ASP A 1 276 ? 37.941 0.554 -47.197 1.00 76.38 276 ASP A O 1
ATOM 2081 N N . PRO A 1 277 ? 39.579 -0.076 -45.776 1.00 80.31 277 PRO A N 1
ATOM 2082 C CA . PRO A 1 277 ? 38.723 -0.897 -44.925 1.00 80.31 277 PRO A CA 1
ATOM 2083 C C . PRO A 1 277 ? 37.480 -0.160 -44.405 1.00 80.31 277 PRO A C 1
ATOM 2085 O O . PRO A 1 277 ? 36.456 -0.794 -44.142 1.00 80.31 277 PRO A O 1
ATOM 2088 N N . ARG A 1 278 ? 37.530 1.176 -44.300 1.00 81.62 278 ARG A N 1
ATOM 2089 C CA . ARG A 1 278 ? 36.389 2.006 -43.889 1.00 81.62 278 ARG A CA 1
ATOM 2090 C C . ARG A 1 278 ? 35.269 2.019 -44.914 1.00 81.62 278 ARG A C 1
ATOM 2092 O O . ARG A 1 278 ? 34.105 1.939 -44.532 1.00 81.62 278 ARG A O 1
ATOM 2099 N N . ILE A 1 279 ? 35.595 2.081 -46.204 1.00 83.69 279 ILE A N 1
ATOM 2100 C CA . ILE A 1 279 ? 34.591 2.096 -47.277 1.00 83.69 279 ILE A CA 1
ATOM 2101 C C . ILE A 1 279 ? 33.802 0.782 -47.258 1.00 83.69 279 ILE A C 1
ATOM 2103 O O . ILE A 1 279 ? 32.572 0.789 -47.322 1.00 83.69 279 ILE A O 1
ATOM 2107 N N . ARG A 1 280 ? 34.493 -0.347 -47.052 1.00 84.12 280 ARG A N 1
ATOM 2108 C CA . ARG A 1 280 ? 33.848 -1.657 -46.873 1.00 84.12 280 ARG A CA 1
ATOM 2109 C C . ARG A 1 280 ? 32.980 -1.709 -45.617 1.00 84.12 280 ARG A C 1
ATOM 2111 O O . ARG A 1 280 ? 31.876 -2.242 -45.677 1.00 84.12 280 ARG A O 1
ATOM 2118 N N . ALA A 1 281 ? 33.436 -1.132 -44.505 1.00 87.06 281 ALA A N 1
ATOM 2119 C CA . ALA A 1 281 ? 32.656 -1.074 -43.271 1.00 87.06 281 ALA A CA 1
ATOM 2120 C C . ALA A 1 281 ? 31.373 -0.228 -43.423 1.00 87.06 281 ALA A C 1
ATOM 2122 O O . ALA A 1 281 ? 30.305 -0.654 -42.979 1.00 87.06 281 ALA A O 1
ATOM 2123 N N . PHE A 1 282 ? 31.434 0.916 -44.117 1.00 87.81 282 PHE A N 1
ATOM 2124 C CA . PHE A 1 282 ? 30.249 1.721 -44.445 1.00 87.81 282 PHE A CA 1
ATOM 2125 C C . PHE A 1 282 ? 29.277 0.959 -45.360 1.00 87.81 282 PHE A C 1
ATOM 2127 O O . PHE A 1 282 ? 28.078 0.905 -45.075 1.00 87.81 282 PHE A O 1
ATOM 2134 N N . ALA A 1 283 ? 29.780 0.269 -46.388 1.00 86.81 283 ALA A N 1
ATOM 2135 C CA . ALA A 1 283 ? 28.963 -0.571 -47.267 1.00 86.81 283 ALA A CA 1
ATOM 2136 C C . ALA A 1 283 ? 28.303 -1.751 -46.518 1.00 86.81 283 ALA A C 1
ATOM 2138 O O . ALA A 1 283 ? 27.120 -2.049 -46.720 1.00 86.81 283 ALA A O 1
ATOM 2139 N N . MET A 1 284 ? 29.021 -2.375 -45.576 1.00 85.06 284 MET A N 1
ATOM 2140 C CA . MET A 1 284 ? 28.489 -3.418 -44.686 1.00 85.06 284 MET A CA 1
ATOM 2141 C C . MET A 1 284 ? 27.400 -2.916 -43.733 1.00 85.06 284 MET A C 1
ATOM 2143 O O . MET A 1 284 ? 26.591 -3.722 -43.269 1.00 85.06 284 MET A O 1
ATOM 2147 N N . LEU A 1 285 ? 27.316 -1.611 -43.471 1.00 85.75 285 LEU A N 1
ATOM 2148 C CA . LEU A 1 285 ? 26.208 -0.994 -42.734 1.00 85.75 285 LEU A CA 1
ATOM 2149 C C . LEU A 1 285 ? 25.138 -0.381 -43.651 1.00 85.75 285 LEU A C 1
ATOM 2151 O O . LEU A 1 285 ? 24.032 -0.106 -43.190 1.00 85.75 285 LEU A O 1
ATOM 2155 N N . GLY A 1 286 ? 25.413 -0.264 -44.954 1.00 86.81 286 GLY A N 1
ATOM 2156 C CA . GLY A 1 286 ? 24.515 0.343 -45.940 1.00 86.81 286 GLY A CA 1
ATOM 2157 C C . GLY A 1 286 ? 24.478 1.865 -45.858 1.00 86.81 286 GLY A C 1
ATOM 2158 O O . GLY A 1 286 ? 23.424 2.455 -46.074 1.00 86.81 286 GLY A O 1
ATOM 2159 N N . LEU A 1 287 ? 25.601 2.480 -45.493 1.00 88.94 287 LEU A N 1
ATOM 2160 C CA . LEU A 1 287 ? 25.745 3.921 -45.322 1.00 88.94 287 LEU A CA 1
ATOM 2161 C C . LEU A 1 287 ? 26.715 4.502 -46.362 1.00 88.94 287 LEU A C 1
ATOM 2163 O O . LEU A 1 287 ? 27.628 3.794 -46.797 1.00 88.94 287 LEU A O 1
ATOM 2167 N N . PRO A 1 288 ? 26.554 5.781 -46.748 1.00 85.00 288 PRO A N 1
ATOM 2168 C CA . PRO A 1 288 ? 27.559 6.485 -47.533 1.00 85.00 288 PRO A CA 1
ATOM 2169 C C . PRO A 1 288 ? 28.830 6.726 -46.705 1.00 85.00 288 PRO A C 1
ATOM 2171 O O . PRO A 1 288 ? 28.791 6.829 -45.475 1.00 85.00 288 PRO A O 1
ATOM 2174 N N . SER A 1 289 ? 29.970 6.843 -47.387 1.00 79.31 289 SER A N 1
ATOM 2175 C CA . SER A 1 289 ? 31.233 7.243 -46.763 1.00 79.31 289 SER A CA 1
ATOM 2176 C C . SER A 1 289 ? 31.094 8.635 -46.142 1.00 79.31 289 SER A C 1
ATOM 2178 O O . SER A 1 289 ? 30.754 9.582 -46.848 1.00 79.31 289 SER A O 1
ATOM 2180 N N . GLY A 1 290 ? 31.361 8.758 -44.840 1.00 78.75 290 GLY A N 1
ATOM 2181 C CA . GLY A 1 290 ? 31.232 10.022 -44.102 1.00 78.75 290 GLY A CA 1
ATOM 2182 C C . GLY A 1 290 ? 29.951 10.163 -43.273 1.00 78.75 290 GLY A C 1
ATOM 2183 O O . GLY A 1 290 ? 29.708 11.239 -42.733 1.00 78.75 290 GLY A O 1
ATOM 2184 N N . ALA A 1 291 ? 29.146 9.100 -43.142 1.00 83.81 291 ALA A N 1
ATOM 2185 C CA . ALA A 1 291 ? 28.007 9.092 -42.225 1.00 83.81 291 ALA A CA 1
ATOM 2186 C C . ALA A 1 291 ? 28.441 9.394 -40.779 1.00 83.81 291 ALA A C 1
ATOM 2188 O O . ALA A 1 291 ? 29.485 8.935 -40.307 1.00 83.81 291 ALA A O 1
ATOM 2189 N N . SER A 1 292 ? 27.613 10.158 -40.070 1.00 84.75 292 SER A N 1
ATOM 2190 C CA . SER A 1 292 ? 27.861 10.567 -38.691 1.00 84.75 292 SER A CA 1
ATOM 2191 C C . SER A 1 292 ? 27.812 9.378 -37.725 1.00 84.75 292 SER A C 1
ATOM 2193 O O . SER A 1 292 ? 27.181 8.347 -37.977 1.00 84.75 292 SER A O 1
ATOM 2195 N N . ARG A 1 293 ? 28.426 9.532 -36.546 1.00 84.88 293 ARG A N 1
ATOM 2196 C CA . ARG A 1 293 ? 28.413 8.507 -35.487 1.00 84.88 293 ARG A CA 1
ATOM 2197 C C . ARG A 1 293 ? 26.996 8.037 -35.120 1.00 84.88 293 ARG A C 1
ATOM 2199 O O . ARG A 1 293 ? 26.788 6.843 -34.908 1.00 84.88 293 ARG A O 1
ATOM 2206 N N . ALA A 1 294 ? 26.027 8.952 -35.073 1.00 79.31 294 ALA A N 1
ATOM 2207 C CA . ALA A 1 294 ? 24.634 8.627 -34.765 1.00 79.31 294 ALA A CA 1
ATOM 2208 C C . ALA A 1 294 ? 23.987 7.752 -35.856 1.00 79.31 294 ALA A C 1
ATOM 2210 O O . ALA A 1 294 ? 23.261 6.802 -35.552 1.00 79.31 294 ALA A O 1
ATOM 2211 N N . GLU A 1 295 ? 24.293 8.021 -37.127 1.00 80.56 295 GLU A N 1
ATOM 2212 C CA . GLU A 1 295 ? 23.803 7.241 -38.268 1.00 80.56 295 GLU A CA 1
ATOM 2213 C C . GLU A 1 295 ? 24.433 5.846 -38.313 1.00 80.56 295 GLU A C 1
ATOM 2215 O O . GLU A 1 295 ? 23.723 4.863 -38.542 1.00 80.56 295 GLU A O 1
ATOM 2220 N N . ILE A 1 296 ? 25.731 5.739 -37.999 1.00 87.94 296 ILE A N 1
ATOM 2221 C CA . ILE A 1 296 ? 26.450 4.461 -37.872 1.00 87.94 296 ILE A CA 1
ATOM 2222 C C . ILE A 1 296 ? 25.797 3.574 -36.805 1.00 87.94 296 ILE A C 1
ATOM 2224 O O . ILE A 1 296 ? 25.500 2.404 -37.063 1.00 87.94 296 ILE A O 1
ATOM 2228 N N . GLU A 1 297 ? 25.516 4.114 -35.614 1.00 87.88 297 GLU A N 1
ATOM 2229 C CA . GLU A 1 297 ? 24.880 3.347 -34.537 1.00 87.88 297 GLU A CA 1
ATOM 2230 C C . GLU A 1 297 ? 23.446 2.925 -34.879 1.00 87.88 297 GLU A C 1
ATOM 2232 O O . GLU A 1 297 ? 23.055 1.784 -34.607 1.00 87.88 297 GLU A O 1
ATOM 2237 N N . LYS A 1 298 ? 22.665 3.812 -35.507 1.00 86.38 298 LYS A N 1
ATOM 2238 C CA . LYS A 1 298 ? 21.291 3.520 -35.934 1.00 86.38 298 LYS A CA 1
ATOM 2239 C C . LYS A 1 298 ? 21.254 2.407 -36.985 1.00 86.38 298 LYS A C 1
ATOM 2241 O O . LYS A 1 298 ? 20.483 1.453 -36.842 1.00 86.38 298 LYS A O 1
ATOM 2246 N N . ALA A 1 299 ? 22.105 2.490 -38.009 1.00 86.94 299 ALA A N 1
ATOM 2247 C CA . ALA A 1 299 ? 22.193 1.483 -39.066 1.00 86.94 299 ALA A CA 1
ATOM 2248 C C . ALA A 1 299 ? 22.660 0.124 -38.526 1.00 86.94 299 ALA A C 1
ATOM 2250 O O . ALA A 1 299 ? 22.080 -0.912 -38.862 1.00 86.94 299 ALA A O 1
ATOM 2251 N N . PHE A 1 300 ? 23.646 0.127 -37.623 1.00 89.12 300 PHE A N 1
ATOM 2252 C CA . PHE A 1 300 ? 24.122 -1.082 -36.958 1.00 89.12 300 PHE A CA 1
ATOM 2253 C C . PHE A 1 300 ? 23.009 -1.776 -36.160 1.00 89.12 300 PHE A C 1
ATOM 2255 O O . PHE A 1 300 ? 22.786 -2.970 -36.356 1.00 89.12 300 PHE A O 1
ATOM 2262 N N . ARG A 1 301 ? 22.243 -1.048 -35.331 1.00 87.12 301 ARG A N 1
ATOM 2263 C CA . ARG A 1 301 ? 21.122 -1.628 -34.561 1.00 87.12 301 ARG A CA 1
ATOM 2264 C C . ARG A 1 301 ? 20.058 -2.249 -35.473 1.00 87.12 301 ARG A C 1
ATOM 2266 O O . ARG A 1 301 ? 19.563 -3.342 -35.200 1.00 87.12 301 ARG A O 1
ATOM 2273 N N . ALA A 1 302 ? 19.740 -1.590 -36.586 1.00 84.81 302 ALA A N 1
ATOM 2274 C CA . ALA A 1 302 ? 18.762 -2.089 -37.550 1.00 84.81 302 ALA A CA 1
ATOM 2275 C C . ALA A 1 302 ? 19.248 -3.323 -38.337 1.00 84.81 302 ALA A C 1
ATOM 2277 O O . ALA A 1 302 ? 18.427 -4.150 -38.751 1.00 84.81 302 ALA A O 1
ATOM 2278 N N . ARG A 1 303 ? 20.560 -3.454 -38.582 1.00 84.12 303 ARG A N 1
ATOM 2279 C CA . ARG A 1 303 ? 21.138 -4.623 -39.267 1.00 84.12 303 ARG A CA 1
ATOM 2280 C C . ARG A 1 303 ? 21.402 -5.787 -38.322 1.00 84.12 303 ARG A C 1
ATOM 2282 O O . ARG A 1 303 ? 21.045 -6.905 -38.673 1.00 84.12 303 ARG A O 1
ATOM 2289 N N . ILE A 1 304 ? 21.921 -5.548 -37.119 1.00 85.19 304 ILE A N 1
ATOM 2290 C CA . ILE A 1 304 ? 22.206 -6.626 -36.162 1.00 85.19 304 ILE A CA 1
ATOM 2291 C C . ILE A 1 304 ? 20.923 -7.338 -35.721 1.00 85.19 304 ILE A C 1
ATOM 2293 O O . ILE A 1 304 ? 20.917 -8.555 -35.610 1.00 85.19 304 ILE A O 1
ATOM 2297 N N . LYS A 1 305 ? 19.800 -6.612 -35.594 1.00 82.06 305 LYS A N 1
ATOM 2298 C CA . LYS A 1 305 ? 18.481 -7.198 -35.303 1.00 82.06 305 LYS A CA 1
ATOM 2299 C C . LYS A 1 305 ? 18.016 -8.185 -36.383 1.00 82.06 305 LYS A C 1
ATOM 2301 O O . LYS A 1 305 ? 17.317 -9.139 -36.071 1.00 82.06 305 LYS A O 1
ATOM 2306 N N . ARG A 1 306 ? 18.407 -7.967 -37.644 1.00 76.69 306 ARG A N 1
ATOM 2307 C CA . ARG A 1 306 ? 18.077 -8.846 -38.781 1.00 76.69 306 ARG A CA 1
ATOM 2308 C C . ARG A 1 306 ? 19.105 -9.956 -38.996 1.00 76.69 306 ARG A C 1
ATOM 2310 O O . ARG A 1 306 ? 18.739 -11.039 -39.425 1.00 76.69 306 ARG A O 1
ATOM 2317 N N . ALA A 1 307 ? 20.371 -9.688 -38.689 1.00 76.69 307 ALA A N 1
ATOM 2318 C CA . ALA A 1 307 ? 21.463 -10.651 -38.802 1.00 76.69 307 ALA A CA 1
ATOM 2319 C C . ALA A 1 307 ? 21.610 -11.553 -37.564 1.00 76.69 307 ALA A C 1
ATOM 2321 O O . ALA A 1 307 ? 22.446 -12.456 -37.573 1.00 76.69 307 ALA A O 1
ATOM 2322 N N . HIS A 1 308 ? 20.836 -11.320 -36.497 1.00 68.88 308 HIS A N 1
ATOM 2323 C CA . HIS A 1 308 ? 20.935 -12.113 -35.279 1.00 68.88 308 HIS A CA 1
ATOM 2324 C C . HIS A 1 308 ? 20.530 -13.575 -35.549 1.00 68.88 308 HIS A C 1
ATOM 2326 O O . HIS A 1 308 ? 19.489 -13.805 -36.176 1.00 68.88 308 HIS A O 1
ATOM 2332 N N . PRO A 1 309 ? 21.294 -14.564 -35.045 1.00 65.94 309 PRO A N 1
ATOM 2333 C CA . PRO A 1 309 ? 20.968 -15.985 -35.185 1.00 65.94 309 PRO A CA 1
ATOM 2334 C C . PRO A 1 309 ? 19.554 -16.349 -34.720 1.00 65.94 309 PRO A C 1
ATOM 2336 O O . PRO A 1 309 ? 18.905 -17.206 -35.315 1.00 65.94 309 PRO A O 1
ATOM 2339 N N . ASP A 1 310 ? 19.033 -15.627 -33.728 1.00 67.31 310 ASP A N 1
ATOM 2340 C CA . ASP A 1 310 ? 17.685 -15.844 -33.181 1.00 67.31 310 ASP A CA 1
ATOM 2341 C C . ASP A 1 310 ? 16.548 -15.427 -34.135 1.00 67.31 310 ASP A C 1
ATOM 2343 O O . ASP A 1 310 ? 15.393 -15.784 -33.915 1.00 67.31 310 ASP A O 1
ATOM 2347 N N . HIS A 1 311 ? 16.858 -14.686 -35.205 1.00 56.75 311 HIS A N 1
ATOM 2348 C CA . HIS A 1 311 ? 15.903 -14.251 -36.230 1.00 56.75 311 HIS A CA 1
ATOM 2349 C C . HIS A 1 311 ? 16.213 -14.833 -37.622 1.00 56.75 311 HIS A C 1
ATOM 2351 O O . HIS A 1 311 ? 15.699 -14.339 -38.623 1.00 56.75 311 HIS A O 1
ATOM 2357 N N . GLY A 1 312 ? 17.030 -15.893 -37.688 1.00 55.25 312 GLY A N 1
ATOM 2358 C CA . GLY A 1 312 ? 17.385 -16.581 -38.936 1.00 55.25 312 GLY A CA 1
ATOM 2359 C C . GLY A 1 312 ? 18.641 -16.051 -39.639 1.00 55.25 312 GLY A C 1
ATOM 2360 O O . GLY A 1 312 ? 18.905 -16.446 -40.772 1.00 55.25 312 GLY A O 1
ATOM 2361 N N . GLY A 1 313 ? 19.417 -15.171 -38.995 1.00 70.19 313 GLY A N 1
ATOM 2362 C CA . GLY A 1 313 ? 20.730 -14.730 -39.482 1.00 70.19 313 GLY A CA 1
ATOM 2363 C C . GLY A 1 313 ? 21.873 -15.685 -39.108 1.00 70.19 313 GLY A C 1
ATOM 2364 O O . GLY A 1 313 ? 21.670 -16.683 -38.419 1.00 70.19 313 GLY A O 1
ATOM 2365 N N . SER A 1 314 ? 23.102 -15.395 -39.550 1.00 76.56 314 SER A N 1
ATOM 2366 C CA . SER A 1 314 ? 24.288 -16.199 -39.195 1.00 76.56 314 SER A CA 1
ATOM 2367 C C . SER A 1 314 ? 25.192 -15.486 -38.186 1.00 76.56 314 SER A C 1
ATOM 2369 O O . SER A 1 314 ? 25.355 -14.265 -38.220 1.00 76.56 314 SER A O 1
ATOM 2371 N N . ALA A 1 315 ? 25.833 -16.258 -37.301 1.00 74.56 315 ALA A N 1
ATOM 2372 C CA . ALA A 1 315 ? 26.792 -15.726 -36.327 1.00 74.56 315 ALA A CA 1
ATOM 2373 C C . ALA A 1 315 ? 27.968 -14.997 -37.005 1.00 74.56 315 ALA A C 1
ATOM 2375 O O . ALA A 1 315 ? 28.456 -13.993 -36.489 1.00 74.56 315 ALA A O 1
ATOM 2376 N N . GLU A 1 316 ? 28.371 -15.456 -38.191 1.00 76.56 316 GLU A N 1
ATOM 2377 C CA . GLU A 1 316 ? 29.416 -14.836 -39.011 1.00 76.56 316 GLU A CA 1
ATOM 2378 C C . GLU A 1 316 ? 29.002 -13.446 -39.517 1.00 76.56 316 GLU A C 1
ATOM 2380 O O . GLU A 1 316 ? 29.785 -12.501 -39.444 1.00 76.56 316 GLU A O 1
ATOM 2385 N N . GLN A 1 317 ? 27.746 -13.273 -39.946 1.00 80.06 317 GLN A N 1
ATOM 2386 C CA . GLN A 1 317 ? 27.218 -11.963 -40.346 1.00 80.06 317 GLN A CA 1
ATOM 2387 C C . GLN A 1 317 ? 27.126 -10.998 -39.161 1.00 80.06 317 GLN A C 1
ATOM 2389 O O . GLN A 1 317 ? 27.449 -9.818 -39.297 1.00 80.06 317 GLN A O 1
ATOM 2394 N N . ALA A 1 318 ? 26.719 -11.485 -37.986 1.00 81.50 318 ALA A N 1
ATOM 2395 C CA . ALA A 1 318 ? 26.684 -10.672 -36.775 1.00 81.50 318 ALA A CA 1
ATOM 2396 C C . ALA A 1 318 ? 28.095 -10.225 -36.344 1.00 81.50 318 ALA A C 1
ATOM 2398 O O . ALA A 1 318 ? 28.290 -9.064 -35.979 1.00 81.50 318 ALA A O 1
ATOM 2399 N N . ALA A 1 319 ? 29.087 -11.117 -36.435 1.00 83.56 319 ALA A N 1
ATOM 2400 C CA . ALA A 1 319 ? 30.486 -10.799 -36.164 1.00 83.56 319 ALA A CA 1
ATOM 2401 C C . ALA A 1 319 ? 31.040 -9.756 -37.150 1.00 83.56 319 ALA A C 1
ATOM 2403 O O . ALA A 1 319 ? 31.593 -8.748 -36.712 1.00 83.56 319 ALA A O 1
ATOM 2404 N N . ALA A 1 320 ? 30.797 -9.920 -38.453 1.00 84.62 320 ALA A N 1
ATOM 2405 C CA . ALA A 1 320 ? 31.225 -8.962 -39.475 1.00 84.62 320 ALA A CA 1
ATOM 2406 C C . ALA A 1 320 ? 30.609 -7.561 -39.274 1.00 84.62 320 ALA A C 1
ATOM 2408 O O . ALA A 1 320 ? 31.290 -6.547 -39.431 1.00 84.62 320 ALA A O 1
ATOM 2409 N N . LEU A 1 321 ? 29.338 -7.479 -38.861 1.00 88.62 321 LEU A N 1
ATOM 2410 C CA . LEU A 1 321 ? 28.692 -6.202 -38.526 1.00 88.62 321 LEU A CA 1
ATOM 2411 C C . LEU A 1 321 ? 29.307 -5.539 -37.283 1.00 88.62 321 LEU A C 1
ATOM 2413 O O . LEU A 1 321 ? 29.432 -4.313 -37.241 1.00 88.62 321 LEU A O 1
ATOM 2417 N N . ASN A 1 322 ? 29.697 -6.331 -36.279 1.00 87.69 322 ASN A N 1
ATOM 2418 C CA . ASN A 1 322 ? 30.392 -5.830 -35.090 1.00 87.69 322 ASN A CA 1
ATOM 2419 C C . ASN A 1 322 ? 31.784 -5.288 -35.437 1.00 87.69 322 ASN A C 1
ATOM 2421 O O . ASN A 1 322 ? 32.153 -4.209 -34.974 1.00 87.69 322 ASN A O 1
ATOM 2425 N N . GLU A 1 323 ? 32.534 -5.998 -36.279 1.00 87.38 323 GLU A N 1
ATOM 2426 C CA . GLU A 1 323 ? 33.842 -5.552 -36.766 1.00 87.38 323 GLU A CA 1
ATOM 2427 C C . GLU A 1 323 ? 33.733 -4.254 -37.575 1.00 87.38 323 GLU A C 1
ATOM 2429 O O . GLU A 1 323 ? 34.486 -3.313 -37.323 1.00 87.38 323 GLU A O 1
ATOM 2434 N N . ALA A 1 324 ? 32.743 -4.152 -38.469 1.00 88.19 324 ALA A N 1
ATOM 2435 C CA . ALA A 1 324 ? 32.482 -2.939 -39.242 1.00 88.19 324 ALA A CA 1
ATOM 2436 C C . ALA A 1 324 ? 32.158 -1.732 -38.343 1.00 88.19 324 ALA A C 1
ATOM 2438 O O . ALA A 1 324 ? 32.715 -0.650 -38.532 1.00 88.19 324 ALA A O 1
ATOM 2439 N N . ARG A 1 325 ? 31.305 -1.910 -37.322 1.00 89.31 325 ARG A N 1
ATOM 2440 C CA . ARG A 1 325 ? 31.003 -0.854 -36.340 1.00 89.31 325 ARG A CA 1
ATOM 2441 C C . ARG A 1 325 ? 32.259 -0.409 -35.594 1.00 89.31 325 ARG A C 1
ATOM 2443 O O . ARG A 1 325 ? 32.492 0.790 -35.462 1.00 89.31 325 ARG A O 1
ATOM 2450 N N . ASN A 1 326 ? 33.041 -1.359 -35.087 1.00 88.00 326 ASN A N 1
ATOM 2451 C CA . ASN A 1 326 ? 34.231 -1.055 -34.297 1.00 88.00 326 ASN A CA 1
ATOM 2452 C C . ASN A 1 326 ? 35.262 -0.294 -35.138 1.00 88.00 326 ASN A C 1
ATOM 2454 O O . ASN A 1 326 ? 35.792 0.716 -34.690 1.00 88.00 326 ASN A O 1
ATOM 2458 N N . LEU A 1 327 ? 35.473 -0.700 -36.391 1.00 88.19 327 LEU A N 1
ATOM 2459 C CA . LEU A 1 327 ? 36.404 -0.026 -37.294 1.00 88.19 327 LEU A CA 1
ATOM 2460 C C . LEU A 1 327 ? 36.020 1.445 -37.539 1.00 88.19 327 LEU A C 1
ATOM 2462 O O . LEU A 1 327 ? 36.893 2.313 -37.532 1.00 88.19 327 LEU A O 1
ATOM 2466 N N . LEU A 1 328 ? 34.725 1.735 -37.703 1.00 86.06 328 LEU A N 1
ATOM 2467 C CA . LEU A 1 328 ? 34.225 3.092 -37.955 1.00 86.06 328 LEU A CA 1
ATOM 2468 C C . LEU A 1 328 ? 34.193 3.988 -36.708 1.00 86.06 328 LEU A C 1
ATOM 2470 O O . LEU A 1 328 ? 34.331 5.199 -36.839 1.00 86.06 328 LEU A O 1
ATOM 2474 N N . LEU A 1 329 ? 34.011 3.418 -35.511 1.00 85.19 329 LEU A N 1
ATOM 2475 C CA . LEU A 1 329 ? 33.897 4.183 -34.261 1.00 85.19 329 LEU A CA 1
ATOM 2476 C C . LEU A 1 329 ? 35.214 4.313 -33.484 1.00 85.19 329 LEU A C 1
ATOM 2478 O O . LEU A 1 329 ? 35.338 5.222 -32.670 1.00 85.19 329 LEU A O 1
ATOM 2482 N N . THR A 1 330 ? 36.180 3.416 -33.699 1.00 74.12 330 THR A N 1
ATOM 2483 C CA . THR A 1 330 ? 37.479 3.436 -33.001 1.00 74.12 330 THR A CA 1
ATOM 2484 C C . THR A 1 330 ? 38.530 4.276 -33.730 1.00 74.12 330 THR A C 1
ATOM 2486 O O . THR A 1 330 ? 39.462 4.762 -33.097 1.00 74.12 330 THR A O 1
ATOM 2489 N N . HIS A 1 331 ? 38.388 4.475 -35.043 1.00 58.09 331 HIS A N 1
ATOM 2490 C CA . HIS A 1 331 ? 39.348 5.242 -35.844 1.00 58.09 331 HIS A CA 1
ATOM 2491 C C . HIS A 1 331 ? 38.745 6.489 -36.525 1.00 58.09 331 HIS A C 1
ATOM 2493 O O . HIS A 1 331 ? 39.441 7.142 -37.305 1.00 58.09 331 HIS A O 1
ATOM 2499 N N . GLY A 1 332 ? 37.469 6.802 -36.284 1.00 47.22 332 GLY A N 1
ATOM 2500 C CA . GLY A 1 332 ? 36.740 7.948 -36.850 1.00 47.22 332 GLY A CA 1
ATOM 2501 C C . GLY A 1 332 ? 36.958 9.252 -36.100 1.00 47.22 332 GLY A C 1
ATOM 2502 O O . GLY A 1 332 ? 36.988 9.203 -34.852 1.00 47.22 332 GLY A O 1
#

pLDDT: mean 71.25, std 20.44, range [24.92, 96.31]

Sequence (332 aa):
MRRPTIRFHLFDSGRGRLALGPSSRGVGLPLTAASLALGLAVLAPFLFVLLSARRELAALAVDPAHAASLLELHKSPFHEAAAAGGRSVLAAAFLAQTRIAALGFCAIGAYFAWRGYANHRPRAWGPFFWVSALCLFFIAPVLLPKLSAQRADYAVTAVVGAAHGVAKPRQQAVAVLPLKLDPTTVLATRAGLAAFAAAFLSLACHDAAFRLREVLIDLGLAEPEPQKPGSGGAENEGVEEKLRRAKRKPQEPRREGEESRPGRRTRARKAGTPEDPRIRAFAMLGLPSGASRAEIEKAFRARIKRAHPDHGGSAEQAAALNEARNLLLTHG

InterPro domains:
  IPR001623 DnaJ domain [PS50076] (280-332)
  IPR001623 DnaJ domain [cd06257] (282-328)
  IPR036869 Chaperone J-domain superfamily [G3DSA:1.10.287.110] (276-331)
  IPR036869 Chaperone J-domain superfamily [SSF46565] (278-329)

Foldseek 3Di:
DDDDDPDDCLDPPPPDPPPPDPPCPDLVVVLLVLLVVLLVQLLVLVVVCVPPPVVLLQFFWFALVNCVVCVVVLHASQLVSSVVVVNNSRSVSVVSSLVSLVVSLVVLLVVLLVVLLPDDDDDSPPPDLVVVLVCCVVCCVVCVVSDDSNVVLVLLQLVLQVVVPQDDDDDDPDPRGRDSDRSSSSSNSSSVVSSVVSSVSSVNSSNVSNVVNVVCVVVVNDDDDPPDPPPPPPVVVVVVVVVVVVPPDPDDDDDDDDDDDDDDDDDDDDDDPPDPVLCVLCVLLPHHPPDDLVSLVVSLVVVLVCQPVVNVHDPVSNVSNVVSSCVNVVPD

Organism: NCBI:txid655015